Protein AF-A0A8S3X8Y2-F1 (afdb_monomer_lite)

Radius of gyration: 27.46 Å; chains: 1; bounding box: 38×76×83 Å

Foldseek 3Di:
DPPDPPPDFAAALQARAGCPPFDKDQLVVDDPQLNVVSVVLQPPDDRDRRHIHGPQSSVVSVVVVVVVVVCVVPPDDPPDHRDRSDLQAALQRNHGNVVADKDFQDDPPDDPLSVQLLVVSPVRNPPGDDDRSHIHGPVSSVVSSVVSVVVVVVVVVVVVVVVVVVVVPPPPDDDDDDDDDDDDDDDDDDDDDDDDDDDDDD

pLDDT: mean 82.83, std 15.31, range [46.62, 98.25]

Secondary structure (DSSP, 8-state):
------PPPPBBTTT--BGGGS-EEEGGGS-HHHHHHHHHHHTTPPP-TT-EEEHHHHHHHHHHHHHHHHHTTS----------S-SSBBTTT--B-TTS-EEEPP-SS--HHHHHHHHHHHHHHTTSPPPTT-EEEHHHHHHHHHHHHHHHHHHHHHHHHHHHHHHHHTTS---------------PPP--PPP-------

Organism: Parnassius apollo (NCBI:txid110799)

Structure (mmCIF, N/CA/C/O backbone):
data_AF-A0A8S3X8Y2-F1
#
_entry.id   AF-A0A8S3X8Y2-F1
#
loop_
_atom_site.group_PDB
_atom_site.id
_atom_site.type_symbol
_atom_site.label_atom_id
_atom_site.label_alt_id
_atom_site.label_comp_id
_atom_site.label_asym_id
_atom_site.label_entity_id
_atom_site.label_seq_id
_atom_site.pdbx_PDB_ins_code
_atom_site.Cartn_x
_atom_site.Cartn_y
_atom_site.Cartn_z
_atom_site.occupancy
_atom_site.B_iso_or_equiv
_atom_site.auth_seq_id
_atom_site.auth_comp_id
_atom_site.auth_asym_id
_atom_site.auth_atom_id
_atom_site.pdbx_PDB_model_num
ATOM 1 N N . MET A 1 1 ? 5.638 -33.683 -3.010 1.00 46.62 1 MET A N 1
ATOM 2 C CA . MET A 1 1 ? 5.535 -32.694 -1.914 1.00 46.62 1 MET A CA 1
ATOM 3 C C . MET A 1 1 ? 4.346 -31.792 -2.199 1.00 46.62 1 MET A C 1
ATOM 5 O O . MET A 1 1 ? 4.336 -31.203 -3.275 1.00 46.62 1 MET A O 1
ATOM 9 N N . PRO A 1 2 ? 3.337 -31.712 -1.317 1.00 53.41 2 PRO A N 1
ATOM 10 C CA . PRO A 1 2 ? 2.244 -30.765 -1.499 1.00 53.41 2 PRO A CA 1
ATOM 11 C C . PRO A 1 2 ? 2.795 -29.330 -1.443 1.00 53.41 2 PRO A C 1
ATOM 13 O O . PRO A 1 2 ? 3.717 -29.066 -0.661 1.00 53.41 2 PRO A O 1
ATOM 16 N N . PRO A 1 3 ? 2.287 -28.403 -2.273 1.00 56.38 3 PRO A N 1
ATOM 17 C CA . PRO A 1 3 ? 2.707 -27.013 -2.220 1.00 56.38 3 PRO A CA 1
ATOM 18 C C . PRO A 1 3 ? 2.420 -26.472 -0.820 1.00 56.38 3 PRO A C 1
ATOM 20 O O . PRO A 1 3 ? 1.288 -26.514 -0.343 1.00 56.38 3 PRO A O 1
ATOM 23 N N . SER A 1 4 ? 3.469 -25.992 -0.150 1.00 66.00 4 SER A N 1
ATOM 24 C CA . SER A 1 4 ? 3.362 -25.302 1.134 1.00 66.00 4 SER A CA 1
ATOM 25 C C . SER A 1 4 ? 2.309 -24.202 0.999 1.00 66.00 4 SER A C 1
ATOM 27 O O . SER A 1 4 ? 2.499 -23.251 0.233 1.00 66.00 4 SER A O 1
ATOM 29 N N . VAL A 1 5 ? 1.179 -24.365 1.695 1.00 67.50 5 VAL A N 1
ATOM 30 C CA . VAL A 1 5 ? 0.098 -23.378 1.744 1.00 67.50 5 VAL A CA 1
ATOM 31 C C . VAL A 1 5 ? 0.685 -22.140 2.407 1.00 67.50 5 VAL A C 1
ATOM 33 O O . VAL A 1 5 ? 0.785 -22.047 3.629 1.00 67.50 5 VAL A O 1
ATOM 36 N N . LYS A 1 6 ? 1.173 -21.207 1.587 1.00 66.44 6 LYS A N 1
ATOM 37 C CA . LYS A 1 6 ? 1.703 -19.934 2.064 1.00 66.44 6 LYS A CA 1
ATOM 38 C C . LYS A 1 6 ? 0.556 -19.241 2.782 1.00 66.44 6 LYS A C 1
ATOM 40 O O . LYS A 1 6 ? -0.385 -18.793 2.134 1.00 66.44 6 LYS A O 1
ATOM 45 N N . SER A 1 7 ? 0.639 -19.188 4.111 1.00 76.25 7 SER A N 1
ATOM 46 C CA . SER A 1 7 ? -0.293 -18.436 4.947 1.00 76.25 7 SER A CA 1
ATOM 47 C C . SER A 1 7 ? -0.472 -17.047 4.333 1.00 76.25 7 SER A C 1
ATOM 49 O O . SER A 1 7 ? 0.507 -16.305 4.162 1.00 76.25 7 SER A O 1
ATOM 51 N N . ARG A 1 8 ? -1.702 -16.742 3.897 1.00 82.44 8 ARG A N 1
ATOM 52 C CA . ARG A 1 8 ? -2.030 -15.436 3.323 1.00 82.44 8 ARG A CA 1
ATOM 53 C C . ARG A 1 8 ? -1.720 -14.390 4.387 1.00 82.44 8 ARG A C 1
ATOM 55 O O . ARG A 1 8 ? -2.146 -14.508 5.533 1.00 82.44 8 ARG A O 1
ATOM 62 N N . ARG A 1 9 ? -0.916 -13.391 4.025 1.00 87.00 9 ARG A N 1
ATOM 63 C CA . ARG A 1 9 ? -0.612 -12.285 4.933 1.00 87.00 9 ARG A CA 1
ATOM 64 C C . ARG A 1 9 ? -1.845 -11.411 5.024 1.00 87.00 9 ARG A C 1
ATOM 66 O O . ARG A 1 9 ? -2.292 -10.903 4.004 1.00 87.00 9 ARG A O 1
ATOM 73 N N . ILE A 1 10 ? -2.341 -11.223 6.235 1.00 91.75 10 ILE A N 1
ATOM 74 C CA . ILE A 1 10 ? -3.441 -10.301 6.493 1.00 91.75 10 ILE A CA 1
ATOM 75 C C . ILE A 1 10 ? -2.810 -8.937 6.772 1.00 91.75 10 ILE A C 1
ATOM 77 O O . ILE A 1 10 ? -1.881 -8.837 7.580 1.00 91.75 10 ILE A O 1
ATOM 81 N N . LEU A 1 11 ? -3.247 -7.908 6.052 1.00 91.94 11 LEU A N 1
ATOM 82 C CA . LEU A 1 11 ? -2.731 -6.545 6.164 1.00 91.94 11 LEU A CA 1
ATOM 83 C C . LEU A 1 11 ? -3.823 -5.631 6.716 1.00 91.94 11 LEU A C 1
ATOM 85 O O . LEU A 1 11 ? -5.004 -5.855 6.483 1.00 91.94 11 LEU A O 1
ATOM 89 N N . CYS A 1 12 ? -3.421 -4.607 7.460 1.00 93.31 12 CYS A N 1
ATOM 90 C CA . CYS A 1 12 ? -4.323 -3.526 7.841 1.00 93.31 12 CYS A CA 1
ATOM 91 C C . CYS A 1 12 ? -4.656 -2.681 6.610 1.00 93.31 12 CYS A C 1
ATOM 93 O O . CYS A 1 12 ? -3.732 -2.128 6.021 1.00 93.31 12 CYS A O 1
ATOM 95 N N . ILE A 1 13 ? -5.934 -2.497 6.285 1.00 93.00 13 ILE A N 1
ATOM 96 C CA . ILE A 1 13 ? -6.347 -1.715 5.110 1.00 93.00 13 ILE A CA 1
ATOM 97 C C . ILE A 1 13 ? -5.949 -0.227 5.197 1.00 93.00 13 ILE A C 1
ATOM 99 O O . ILE A 1 13 ? -5.667 0.398 4.182 1.00 93.00 13 ILE A O 1
ATOM 103 N N . ASN A 1 14 ? -5.834 0.340 6.407 1.00 91.50 14 ASN A N 1
ATOM 104 C CA . ASN A 1 14 ? -5.442 1.746 6.596 1.00 91.50 14 ASN A CA 1
ATOM 105 C C . ASN A 1 14 ? -3.921 1.981 6.515 1.00 91.50 14 ASN A C 1
ATOM 107 O O . ASN A 1 14 ? -3.456 2.973 5.964 1.00 91.50 14 ASN A O 1
ATOM 111 N N . CYS A 1 15 ? -3.108 1.097 7.105 1.00 88.81 15 CYS A N 1
ATOM 112 C CA . CYS A 1 15 ? -1.664 1.346 7.256 1.00 88.81 15 CYS A CA 1
ATOM 113 C C . CYS A 1 15 ? -0.757 0.243 6.703 1.00 88.81 15 CYS A C 1
ATOM 115 O O . CYS A 1 15 ? 0.450 0.272 6.934 1.00 88.81 15 CYS A O 1
ATOM 117 N N . ASN A 1 16 ? -1.319 -0.756 6.022 1.00 89.31 16 ASN A N 1
ATOM 118 C CA . ASN A 1 16 ? -0.633 -1.909 5.435 1.00 89.31 16 ASN A CA 1
ATOM 119 C C . ASN A 1 16 ? 0.231 -2.738 6.398 1.00 89.31 16 ASN A C 1
ATOM 121 O O . ASN A 1 16 ? 0.955 -3.623 5.947 1.00 89.31 16 ASN A O 1
ATOM 125 N N . VAL A 1 17 ? 0.175 -2.513 7.720 1.00 90.38 17 VAL A N 1
ATOM 126 C CA . VAL A 1 17 ? 0.926 -3.331 8.684 1.00 90.38 17 VAL A CA 1
ATOM 127 C C . VAL A 1 17 ? 0.454 -4.782 8.619 1.00 90.38 17 VAL A C 1
ATOM 129 O O . VAL A 1 17 ? -0.744 -5.050 8.537 1.00 90.38 17 VAL A O 1
ATOM 132 N N . CYS A 1 18 ? 1.390 -5.730 8.664 1.00 91.25 18 CYS A N 1
ATOM 133 C CA . CYS A 1 18 ? 1.046 -7.148 8.661 1.00 91.25 18 CYS A CA 1
ATOM 134 C C . CYS A 1 18 ? 0.457 -7.551 10.017 1.00 91.25 18 CYS A C 1
ATOM 136 O O . CYS A 1 18 ? 1.130 -7.427 11.035 1.00 91.25 18 CYS A O 1
ATOM 138 N N . LEU A 1 19 ? -0.780 -8.047 10.015 1.00 92.00 19 LEU A N 1
ATOM 139 C CA . LEU A 1 19 ? -1.603 -8.331 11.192 1.00 92.00 19 LEU A CA 1
ATOM 140 C C . LEU A 1 19 ? -1.402 -9.730 11.781 1.00 92.00 19 LEU A C 1
ATOM 142 O O . LEU A 1 19 ? -2.071 -10.078 12.745 1.00 92.00 19 LEU A O 1
ATOM 146 N N . ASN A 1 20 ? -0.486 -10.539 11.241 1.00 88.31 20 ASN A N 1
ATOM 147 C CA . ASN A 1 20 ? -0.301 -11.930 11.676 1.00 88.31 20 ASN A CA 1
ATOM 148 C C . ASN A 1 20 ? 0.009 -12.073 13.180 1.00 88.31 20 ASN A C 1
ATOM 150 O O . ASN A 1 20 ? -0.253 -13.125 13.750 1.00 88.31 20 ASN A O 1
ATOM 154 N N . THR A 1 21 ? 0.572 -11.038 13.808 1.00 85.38 21 THR A N 1
ATOM 155 C CA . THR A 1 21 ? 0.952 -11.024 15.231 1.00 85.38 21 THR A CA 1
ATOM 156 C C . THR A 1 21 ? 0.251 -9.932 16.035 1.00 85.38 21 THR A C 1
ATOM 158 O O . THR A 1 21 ? 0.590 -9.729 17.196 1.00 85.38 21 THR A O 1
ATOM 161 N N . PHE A 1 22 ? -0.663 -9.173 15.427 1.00 86.50 22 PHE A N 1
ATOM 162 C CA . PHE A 1 22 ? -1.309 -8.036 16.079 1.00 86.50 22 PHE A CA 1
ATOM 163 C C . PHE A 1 22 ? -2.792 -8.297 16.263 1.00 86.50 22 PHE A C 1
ATOM 165 O O . PHE A 1 22 ? -3.422 -8.996 15.468 1.00 86.50 22 PHE A O 1
ATOM 172 N N . ARG A 1 23 ? -3.364 -7.648 17.277 1.00 93.38 23 ARG A N 1
ATOM 173 C CA . ARG A 1 23 ? -4.809 -7.554 17.391 1.00 93.38 23 ARG A CA 1
ATOM 174 C C . ARG A 1 23 ? -5.367 -6.848 16.155 1.00 93.38 23 ARG A C 1
ATOM 176 O O . ARG A 1 23 ? -4.863 -5.804 15.720 1.00 93.38 23 ARG A O 1
ATOM 183 N N . ARG A 1 24 ? -6.393 -7.467 15.583 1.00 95.19 24 ARG A N 1
ATOM 184 C CA . ARG A 1 24 ? -7.060 -7.038 14.359 1.00 95.19 24 ARG A CA 1
ATOM 185 C C . ARG A 1 24 ? -8.555 -6.955 14.595 1.00 95.19 24 ARG A C 1
ATOM 187 O O . ARG A 1 24 ? -9.093 -7.750 15.360 1.00 95.19 24 ARG A O 1
ATOM 194 N N . TYR A 1 25 ? -9.178 -6.009 13.918 1.00 97.19 25 TYR A N 1
ATOM 195 C CA . TYR A 1 25 ? -10.612 -5.781 13.954 1.00 97.19 25 TYR A CA 1
ATOM 196 C C . TYR A 1 25 ? -11.129 -5.916 12.538 1.00 97.19 25 TYR A C 1
ATOM 198 O O . TYR A 1 25 ? -10.546 -5.338 11.618 1.00 97.19 25 TYR A O 1
ATOM 206 N N . LEU A 1 26 ? -12.165 -6.723 12.379 1.00 97.50 26 LEU A N 1
ATOM 207 C CA . LEU A 1 26 ? -12.837 -6.925 11.112 1.00 97.50 26 LEU A CA 1
ATOM 208 C C . LEU A 1 26 ? -13.668 -5.675 10.823 1.00 97.50 26 LEU A C 1
ATOM 210 O O . LEU A 1 26 ? -14.408 -5.219 11.692 1.00 97.50 26 LEU A O 1
ATOM 214 N N . VAL A 1 27 ? -13.491 -5.065 9.651 1.00 97.12 27 VAL A N 1
ATOM 215 C CA . VAL A 1 27 ? -14.029 -3.720 9.396 1.00 97.12 27 VAL A CA 1
ATOM 216 C C . VAL A 1 27 ? -15.553 -3.700 9.479 1.00 97.12 27 VAL A C 1
ATOM 218 O O . VAL A 1 27 ? -16.108 -2.759 10.038 1.00 97.12 27 VAL A O 1
ATOM 221 N N . HIS A 1 28 ? -16.227 -4.750 9.008 1.00 96.44 28 HIS A N 1
ATOM 222 C CA . HIS A 1 28 ? -17.689 -4.827 9.038 1.00 96.44 28 HIS A CA 1
ATOM 223 C C . HIS A 1 28 ? -18.281 -4.997 10.450 1.00 96.44 28 HIS A C 1
ATOM 225 O O . HIS A 1 28 ? -19.466 -4.746 10.642 1.00 96.44 28 HIS A O 1
ATOM 231 N N . GLU A 1 29 ? -17.480 -5.403 11.441 1.00 97.00 29 GLU A N 1
ATOM 232 C CA . GLU A 1 29 ? -17.910 -5.507 12.844 1.00 97.00 29 GLU A CA 1
ATOM 233 C C . GLU A 1 29 ? -17.783 -4.167 13.593 1.00 97.00 29 GLU A C 1
ATOM 235 O O . GLU A 1 29 ? -18.188 -4.048 14.752 1.00 97.00 29 GLU A O 1
ATOM 240 N N . LEU A 1 30 ? -17.191 -3.146 12.963 1.00 96.12 30 LEU A N 1
ATOM 241 C CA . LEU A 1 30 ? -17.016 -1.827 13.562 1.00 96.12 30 LEU A CA 1
ATOM 242 C C . LEU A 1 30 ? -18.307 -1.003 13.500 1.00 96.12 30 LEU A C 1
ATOM 244 O O . LEU A 1 30 ? -19.198 -1.224 12.684 1.00 96.12 30 LEU A O 1
ATOM 248 N N . ASN A 1 31 ? -18.393 0.015 14.359 1.00 95.94 31 ASN A N 1
ATOM 249 C CA . ASN A 1 31 ? -19.503 0.964 14.333 1.00 95.94 31 ASN A CA 1
ATOM 250 C C . ASN A 1 31 ? -19.565 1.705 12.983 1.00 95.94 31 ASN A C 1
ATOM 252 O O . ASN A 1 31 ? -18.532 2.120 12.459 1.00 95.94 31 ASN A O 1
ATOM 256 N N . THR A 1 32 ? -20.769 1.964 12.465 1.00 95.62 32 THR A N 1
ATOM 257 C CA . THR A 1 32 ? -20.976 2.654 11.179 1.00 95.62 32 THR A CA 1
ATOM 258 C C . THR A 1 32 ? -20.211 3.974 11.071 1.00 95.62 32 THR A C 1
ATOM 260 O O . THR A 1 32 ? -19.628 4.241 10.028 1.00 95.62 32 THR A O 1
ATOM 263 N N . ARG A 1 33 ? -20.117 4.770 12.148 1.00 94.44 33 ARG A N 1
ATOM 264 C CA . ARG A 1 33 ? -19.335 6.023 12.149 1.00 94.44 33 ARG A CA 1
ATOM 265 C C . ARG A 1 33 ? -17.840 5.781 11.927 1.00 94.44 33 ARG A C 1
ATOM 267 O O . ARG A 1 33 ? -17.192 6.556 11.233 1.00 94.44 33 ARG A O 1
ATOM 274 N N . VAL A 1 34 ? -17.306 4.698 12.495 1.00 94.75 34 VAL A N 1
ATOM 275 C CA . VAL A 1 34 ? -15.907 4.274 12.312 1.00 94.75 34 VAL A CA 1
ATOM 276 C C . VAL A 1 34 ? -15.670 3.851 10.872 1.00 94.75 34 VAL A C 1
ATOM 278 O O . VAL A 1 34 ? -14.670 4.255 10.290 1.00 94.75 34 VAL A O 1
ATOM 281 N N . ILE A 1 35 ? -16.598 3.092 10.287 1.00 95.75 35 ILE A N 1
ATOM 282 C CA . ILE A 1 35 ? -16.517 2.663 8.886 1.00 95.75 35 ILE A CA 1
ATOM 283 C C . ILE A 1 35 ? -16.580 3.875 7.948 1.00 95.75 35 ILE A C 1
ATOM 285 O O . ILE A 1 35 ? -15.747 3.980 7.051 1.00 95.75 35 ILE A O 1
ATOM 289 N N . SER A 1 36 ? -17.499 4.820 8.180 1.00 94.44 36 SER A N 1
ATOM 290 C CA . SER A 1 36 ? -17.599 6.059 7.398 1.00 94.44 36 SER A CA 1
ATOM 291 C C . SER A 1 36 ? -16.299 6.862 7.441 1.00 94.44 36 SER A C 1
ATOM 293 O O . SER A 1 36 ? -15.748 7.179 6.389 1.00 94.44 36 SER A O 1
ATOM 295 N N . LEU A 1 37 ? -15.755 7.120 8.635 1.00 93.12 37 LEU A N 1
ATOM 296 C CA . LEU A 1 37 ? -14.497 7.859 8.769 1.00 93.12 37 LEU A CA 1
ATOM 297 C C . LEU A 1 37 ? -13.316 7.099 8.149 1.00 93.12 37 LEU A C 1
ATOM 299 O O . LEU A 1 37 ? -12.468 7.690 7.485 1.00 93.12 37 LEU A O 1
ATOM 303 N N . LEU A 1 38 ? -13.264 5.777 8.328 1.00 93.75 38 LEU A N 1
ATOM 304 C CA . LEU A 1 38 ? -12.243 4.947 7.700 1.00 93.75 38 LEU A CA 1
ATOM 305 C C . LEU A 1 38 ? -12.317 5.056 6.175 1.00 93.75 38 LEU A C 1
ATOM 307 O O . LEU A 1 38 ? -11.277 5.238 5.554 1.00 93.75 38 LEU A O 1
ATOM 311 N N . SER A 1 39 ? -13.516 4.979 5.588 1.00 93.50 39 SER A N 1
ATOM 312 C CA . SER A 1 39 ? -13.715 5.079 4.137 1.00 93.50 39 SER A CA 1
ATOM 313 C C . SER A 1 39 ? -13.239 6.419 3.573 1.00 93.50 39 SER A C 1
ATOM 315 O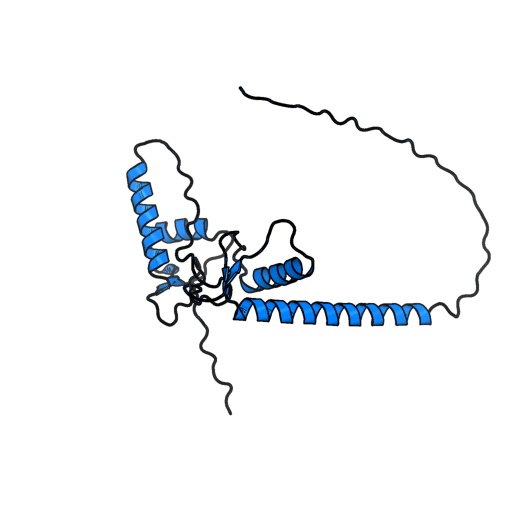 O . SER A 1 39 ? -12.623 6.451 2.511 1.00 93.50 39 SER A O 1
ATOM 317 N N . GLU A 1 40 ? -13.424 7.507 4.325 1.00 90.62 40 GLU A N 1
ATOM 318 C CA . GLU A 1 40 ? -12.879 8.821 3.987 1.00 90.62 40 GLU A CA 1
ATOM 319 C C . GLU A 1 40 ? -11.343 8.804 4.010 1.00 90.62 40 GLU A C 1
ATOM 321 O O . GLU A 1 40 ? -10.696 9.285 3.081 1.00 90.62 40 GLU A O 1
ATOM 326 N N . TRP A 1 41 ? -10.744 8.186 5.033 1.00 88.75 41 TRP A N 1
ATOM 327 C CA . TRP A 1 41 ? -9.290 8.148 5.213 1.00 88.75 41 TRP A CA 1
ATOM 328 C C . TRP A 1 41 ? -8.545 7.337 4.163 1.00 88.75 41 TRP A C 1
ATOM 330 O O . TRP A 1 41 ? -7.392 7.661 3.861 1.00 88.75 41 TRP A O 1
ATOM 340 N N . ILE A 1 42 ? -9.165 6.267 3.667 1.00 88.31 42 ILE A N 1
ATOM 341 C CA . ILE A 1 42 ? -8.539 5.338 2.724 1.00 88.31 42 ILE A CA 1
ATOM 342 C C . ILE A 1 42 ? -9.054 5.502 1.296 1.00 88.31 42 ILE A C 1
ATOM 344 O O . ILE A 1 42 ? -8.629 4.746 0.427 1.00 88.31 42 ILE A O 1
ATOM 348 N N . SER A 1 43 ? -9.947 6.460 1.031 1.00 86.50 43 SER A N 1
ATOM 349 C CA . SER A 1 43 ? -10.439 6.737 -0.321 1.00 86.50 43 SER A CA 1
ATOM 350 C C . SER A 1 43 ? -9.264 6.879 -1.305 1.00 86.50 43 SER A C 1
ATOM 352 O O . SER A 1 43 ? -8.288 7.569 -0.990 1.00 86.50 43 SER A O 1
ATOM 354 N N . PRO A 1 44 ? -9.292 6.200 -2.472 1.00 88.56 44 PRO A N 1
ATOM 355 C CA . PRO A 1 44 ? -10.439 5.546 -3.124 1.00 88.56 44 PRO A CA 1
ATOM 356 C C . PRO A 1 44 ? -10.575 4.025 -2.871 1.00 88.56 44 PRO A C 1
ATOM 358 O O . PRO A 1 44 ? -11.161 3.311 -3.685 1.00 88.56 44 PRO A O 1
ATOM 361 N N . VAL A 1 45 ? -9.996 3.482 -1.798 1.00 89.88 45 VAL A N 1
ATOM 362 C CA . VAL A 1 45 ? -10.019 2.036 -1.514 1.00 89.88 45 VAL A CA 1
ATOM 363 C C . VAL A 1 45 ? -11.442 1.550 -1.185 1.00 89.88 45 VAL A C 1
ATOM 365 O O . VAL A 1 45 ? -12.097 2.091 -0.296 1.00 89.88 45 VAL A O 1
ATOM 368 N N . ILE A 1 46 ? -11.901 0.492 -1.866 1.00 92.19 46 ILE A N 1
ATOM 369 C CA . ILE A 1 46 ? -13.183 -0.176 -1.581 1.00 92.19 46 ILE A CA 1
ATOM 370 C C . ILE A 1 46 ? -13.004 -1.115 -0.385 1.00 92.19 46 ILE A C 1
ATOM 372 O O . ILE A 1 46 ? -12.146 -1.994 -0.418 1.00 92.19 46 ILE A O 1
ATOM 376 N N . ILE A 1 47 ? -13.831 -0.933 0.644 1.00 94.44 47 ILE A N 1
ATOM 377 C CA . ILE A 1 47 ? -13.882 -1.803 1.824 1.00 94.44 47 ILE A CA 1
ATOM 378 C C . ILE A 1 47 ? -14.755 -3.023 1.514 1.00 94.44 47 ILE A C 1
ATOM 380 O O . ILE A 1 47 ? -15.885 -2.889 1.049 1.00 94.44 47 ILE A O 1
ATOM 384 N N . THR A 1 48 ? -14.238 -4.203 1.818 1.00 95.00 48 THR A N 1
ATOM 385 C CA . THR A 1 48 ? -14.889 -5.508 1.698 1.00 95.00 48 THR A CA 1
ATOM 386 C C . THR A 1 48 ? -15.132 -6.128 3.077 1.00 95.00 48 THR A C 1
ATOM 388 O O . THR A 1 48 ? -14.574 -5.696 4.088 1.00 95.00 48 THR A O 1
ATOM 391 N N . GLU A 1 49 ? -15.960 -7.172 3.142 1.00 94.69 49 GLU A N 1
ATOM 392 C CA . GLU A 1 49 ? -16.265 -7.875 4.397 1.00 94.69 49 GLU A CA 1
ATOM 393 C C . GLU A 1 49 ? -15.053 -8.612 4.988 1.00 94.69 49 GLU A C 1
ATOM 395 O O . GLU A 1 49 ? -15.039 -8.898 6.182 1.00 94.69 49 GLU A O 1
ATOM 400 N N . GLU A 1 50 ? -14.024 -8.884 4.183 1.00 94.94 50 GLU A N 1
ATOM 401 C CA . GLU A 1 50 ? -12.803 -9.584 4.598 1.00 94.94 50 GLU A CA 1
ATOM 402 C C . GLU A 1 50 ? -11.700 -8.632 5.091 1.00 94.94 50 GLU A C 1
ATOM 404 O O . GLU A 1 50 ? -10.613 -9.080 5.474 1.00 94.94 50 GLU A O 1
ATOM 409 N N . ASP A 1 51 ? -11.949 -7.320 5.083 1.00 95.62 51 ASP A N 1
ATOM 410 C CA . ASP A 1 51 ? -10.935 -6.335 5.430 1.00 95.62 51 ASP A CA 1
ATOM 411 C C . ASP A 1 51 ? -10.752 -6.167 6.934 1.00 95.62 51 ASP A C 1
ATOM 413 O O . ASP A 1 51 ? -11.691 -6.188 7.732 1.00 95.62 51 ASP A O 1
ATOM 417 N N . TYR A 1 52 ? -9.498 -5.941 7.324 1.00 96.69 52 TYR A N 1
ATOM 418 C CA . TYR A 1 52 ? -9.106 -5.770 8.715 1.00 96.69 52 TYR A CA 1
ATOM 419 C C . TYR A 1 52 ? -8.391 -4.441 8.939 1.00 96.69 52 TYR A C 1
ATOM 421 O O . TYR A 1 52 ? -7.614 -3.977 8.102 1.00 96.69 52 TYR A O 1
ATOM 429 N N . ILE A 1 53 ? -8.539 -3.887 10.141 1.00 95.94 53 ILE A N 1
ATOM 430 C CA . ILE A 1 53 ? -7.674 -2.821 10.654 1.00 95.94 53 ILE A CA 1
ATOM 431 C C . ILE A 1 53 ? -6.869 -3.294 11.864 1.00 95.94 53 ILE A C 1
ATOM 433 O O . ILE A 1 53 ? -7.303 -4.141 12.647 1.00 95.94 53 ILE A O 1
ATOM 437 N N . CYS A 1 54 ? -5.667 -2.740 12.033 1.00 95.44 54 CYS A N 1
ATOM 438 C CA . CYS A 1 54 ? -4.881 -2.952 13.247 1.00 95.44 54 CYS A CA 1
ATOM 439 C C . CYS A 1 54 ? -5.469 -2.162 14.420 1.00 95.44 54 CYS A C 1
ATOM 441 O O . CYS A 1 54 ? -6.041 -1.090 14.219 1.00 95.44 54 CYS A O 1
ATOM 443 N N . GLU A 1 55 ? -5.223 -2.633 15.642 1.00 94.38 55 GLU A N 1
ATOM 444 C CA . GLU A 1 55 ? -5.603 -1.941 16.883 1.00 94.38 55 GLU A CA 1
ATOM 445 C C . GLU A 1 55 ? -5.232 -0.460 16.895 1.00 94.38 55 GLU A C 1
ATOM 447 O O . GLU A 1 55 ? -6.079 0.383 17.167 1.00 94.38 55 GLU A O 1
ATOM 452 N N . ARG A 1 56 ? -4.017 -0.113 16.457 1.00 91.62 56 ARG A N 1
ATOM 453 C CA . ARG A 1 56 ? -3.584 1.287 16.434 1.00 91.62 56 ARG A CA 1
ATOM 454 C C . ARG A 1 56 ? -4.405 2.163 15.484 1.00 91.62 56 ARG A C 1
ATOM 456 O O . ARG A 1 56 ? -4.604 3.338 15.758 1.00 91.62 56 ARG A O 1
ATOM 463 N N . CYS A 1 57 ? -4.852 1.618 14.353 1.00 93.62 57 CYS A N 1
ATOM 464 C CA . CYS A 1 57 ? -5.718 2.358 13.430 1.00 93.62 57 CYS A CA 1
ATOM 465 C C . CYS A 1 57 ? -7.123 2.511 14.006 1.00 93.62 57 CYS A C 1
ATOM 467 O O . CYS A 1 57 ? -7.702 3.581 13.874 1.00 93.62 57 CYS A O 1
ATOM 469 N N . ASN A 1 58 ? -7.629 1.479 14.684 1.00 95.56 58 ASN A N 1
ATOM 470 C CA . ASN A 1 58 ? -8.915 1.545 15.368 1.00 95.56 58 ASN A CA 1
ATOM 471 C C . ASN A 1 58 ? -8.915 2.618 16.470 1.00 95.56 58 ASN A C 1
ATOM 473 O O . ASN A 1 58 ? -9.801 3.463 16.507 1.00 95.56 58 ASN A O 1
ATOM 477 N N . GLU A 1 59 ? -7.883 2.646 17.318 1.00 93.88 59 GLU A N 1
ATOM 478 C CA . GLU A 1 59 ? -7.717 3.673 18.358 1.00 93.88 59 GLU A CA 1
ATOM 479 C C . GLU A 1 59 ? -7.715 5.094 17.787 1.00 93.88 59 GLU A C 1
ATOM 481 O O . GLU A 1 59 ? -8.319 5.998 18.366 1.00 93.88 59 GLU A O 1
ATOM 486 N N . LEU A 1 60 ? -7.041 5.298 16.651 1.00 92.19 60 LEU A N 1
ATOM 487 C CA . LEU A 1 60 ? -6.979 6.602 15.996 1.00 92.19 60 LEU A CA 1
ATOM 488 C C . LEU A 1 60 ? -8.334 7.023 15.439 1.00 92.19 60 LEU A C 1
ATOM 490 O O . LEU A 1 60 ? -8.743 8.151 15.686 1.00 92.19 60 LEU A O 1
ATOM 494 N N . LEU A 1 61 ? -9.051 6.118 14.767 1.00 93.31 61 LEU A N 1
ATOM 495 C CA . LEU A 1 61 ? -10.403 6.395 14.277 1.00 93.31 61 LEU A CA 1
ATOM 496 C C . LEU A 1 61 ? -11.341 6.767 15.429 1.00 93.31 61 LEU A C 1
ATOM 498 O O . LEU A 1 61 ? -12.017 7.790 15.372 1.00 93.31 61 LEU A O 1
ATOM 502 N N . MET A 1 62 ? -11.333 5.980 16.508 1.00 94.12 62 MET A N 1
ATOM 503 C CA . MET A 1 62 ? -12.150 6.255 17.694 1.00 94.12 62 MET A CA 1
ATOM 504 C C . MET A 1 62 ? -11.793 7.600 18.336 1.00 94.12 62 MET A C 1
ATOM 506 O O . MET A 1 62 ? -12.682 8.363 18.711 1.00 94.12 62 MET A O 1
ATOM 510 N N . SER A 1 63 ? -10.500 7.923 18.425 1.00 92.06 63 SER A N 1
ATOM 511 C CA . SER A 1 63 ? -10.037 9.208 18.962 1.00 92.06 63 SER A CA 1
ATOM 512 C C . SER A 1 63 ? -10.498 10.384 18.099 1.00 92.06 63 SER A C 1
ATOM 514 O O . SER A 1 63 ? -10.967 11.383 18.639 1.00 92.06 63 SER A O 1
ATOM 516 N N . SER A 1 64 ? -10.419 10.260 16.772 1.00 90.94 64 SER A N 1
ATOM 517 C CA . SER A 1 64 ? -10.882 11.287 15.835 1.00 90.94 64 SER A CA 1
ATOM 518 C C . SER A 1 64 ? -12.392 11.507 15.909 1.00 90.94 64 SER A C 1
ATOM 520 O O . SER A 1 64 ? -12.834 12.652 15.923 1.00 90.94 64 SER A O 1
ATOM 522 N N . ILE A 1 65 ? -13.186 10.441 16.042 1.00 91.19 65 ILE A N 1
ATOM 523 C CA . ILE A 1 65 ? -14.641 10.555 16.230 1.00 91.19 65 ILE A CA 1
ATOM 524 C C . ILE A 1 65 ? -14.962 11.277 17.540 1.00 91.19 65 ILE A C 1
ATOM 526 O O . ILE A 1 65 ? -15.787 12.187 17.559 1.00 91.19 65 ILE A O 1
ATOM 530 N N . ASN A 1 66 ? -14.293 10.908 18.634 1.00 90.94 66 ASN A N 1
ATOM 531 C CA . ASN A 1 66 ? -14.507 11.556 19.927 1.00 90.94 66 ASN A CA 1
ATOM 532 C C . ASN A 1 66 ? -14.151 13.047 19.880 1.00 90.94 66 ASN A C 1
ATOM 534 O O . ASN A 1 66 ? -14.879 13.860 20.443 1.00 90.94 66 ASN A O 1
ATOM 538 N N . GLN A 1 67 ? -13.082 13.413 19.166 1.00 88.19 67 GLN A N 1
ATOM 539 C CA . GLN A 1 67 ? -12.727 14.815 18.946 1.00 88.19 67 GLN A CA 1
ATOM 540 C C . GLN A 1 67 ? -13.822 15.556 18.174 1.00 88.19 67 GLN A C 1
ATOM 542 O O . GLN A 1 67 ? -14.278 16.592 18.646 1.00 88.19 67 GLN A O 1
ATOM 547 N N . GLN A 1 68 ? -14.321 15.006 17.062 1.00 86.94 68 GLN A N 1
ATOM 548 C CA . GLN A 1 68 ? -15.399 15.631 16.277 1.00 86.94 68 GLN A CA 1
ATOM 549 C C . GLN A 1 68 ? -16.658 15.917 17.116 1.00 86.94 68 GLN A C 1
ATOM 551 O O . GLN A 1 68 ? -17.281 16.967 16.959 1.00 86.94 68 GLN A O 1
ATOM 556 N N . LEU A 1 69 ? -17.003 15.028 18.053 1.00 84.94 69 LEU A N 1
ATOM 557 C CA . LEU A 1 69 ? -18.132 15.236 18.966 1.00 84.94 69 LEU A CA 1
ATOM 558 C C . LEU A 1 69 ? -17.902 16.402 19.937 1.00 84.94 69 LEU A C 1
ATOM 560 O O . LEU A 1 69 ? -18.852 17.095 20.286 1.00 84.94 69 LEU A O 1
ATOM 564 N N . THR A 1 70 ? -16.658 16.638 20.357 1.00 82.56 70 THR A N 1
ATOM 565 C CA . THR A 1 70 ? -16.319 17.739 21.271 1.00 82.56 70 THR A CA 1
ATOM 566 C C . THR A 1 70 ? -16.196 19.096 20.576 1.00 82.56 70 THR A C 1
ATOM 568 O O . THR A 1 70 ? -16.578 20.103 21.162 1.00 82.56 70 THR A O 1
ATOM 571 N N . THR A 1 71 ? -15.717 19.146 19.327 1.00 71.81 71 THR A N 1
ATOM 572 C CA . THR A 1 71 ? -15.465 20.413 18.608 1.00 71.81 71 THR A CA 1
ATOM 573 C C . THR A 1 71 ? -16.715 21.018 17.966 1.00 71.81 71 THR A C 1
ATOM 575 O O . THR A 1 71 ? -16.665 22.132 17.461 1.00 71.81 71 THR A O 1
ATOM 578 N N . SER A 1 72 ? -17.854 20.322 17.997 1.00 59.75 72 SER A N 1
ATOM 579 C CA . SER A 1 72 ? -19.110 20.763 17.367 1.00 59.75 72 SER A CA 1
ATOM 580 C C . SER A 1 72 ? -19.698 22.072 17.941 1.00 59.75 72 SER A C 1
ATOM 582 O O . SER A 1 72 ? -20.689 22.565 17.408 1.00 59.75 72 SER A O 1
ATOM 584 N N . CYS A 1 73 ? -19.112 22.641 19.001 1.00 57.84 73 CYS A N 1
ATOM 585 C CA . CYS A 1 73 ? -19.535 23.913 19.598 1.00 57.84 73 CYS A CA 1
ATOM 586 C C . CYS A 1 73 ? -18.725 25.135 19.124 1.00 57.84 73 CYS A C 1
ATOM 588 O O . CYS A 1 73 ? -19.232 26.248 19.222 1.00 57.84 73 CYS A O 1
ATOM 590 N N . ASP A 1 74 ? -17.526 24.945 18.561 1.00 55.56 74 ASP A N 1
ATOM 591 C CA . ASP A 1 74 ? -16.657 26.033 18.099 1.00 55.56 74 ASP A CA 1
ATOM 592 C C . ASP A 1 74 ? -16.426 25.874 16.591 1.00 55.56 74 ASP A C 1
ATOM 594 O O . ASP A 1 74 ? -15.720 24.970 16.152 1.00 55.56 74 ASP A O 1
ATOM 598 N N . GLY A 1 75 ? -17.071 26.724 15.785 1.00 55.34 75 GLY A N 1
ATOM 599 C CA . GLY A 1 75 ? -17.255 26.605 14.328 1.00 55.34 75 GLY A CA 1
ATOM 600 C C . GLY A 1 75 ? -16.013 26.640 13.418 1.00 55.34 75 GLY A C 1
ATOM 601 O O . GLY A 1 75 ? -16.097 27.164 12.310 1.00 55.34 75 GLY A O 1
ATOM 602 N N . ALA A 1 76 ? -14.874 26.082 13.823 1.00 55.16 76 ALA A N 1
ATOM 603 C CA . ALA A 1 76 ? -13.702 25.904 12.976 1.00 55.16 76 ALA A CA 1
ATOM 604 C C . ALA A 1 76 ? -13.665 24.473 12.405 1.00 55.16 76 ALA A C 1
ATOM 606 O O . ALA A 1 76 ? -13.268 23.520 13.076 1.00 55.16 76 ALA A O 1
ATOM 607 N N . GLN A 1 77 ? -14.077 24.322 11.141 1.00 53.59 77 GLN A N 1
ATOM 608 C CA . GLN A 1 77 ? -13.935 23.086 10.366 1.00 53.59 77 GLN A CA 1
ATOM 609 C C . GLN A 1 77 ? -12.450 22.732 10.188 1.00 53.59 77 GLN A C 1
ATOM 611 O O . GLN A 1 77 ? -11.791 23.182 9.253 1.00 53.59 77 GLN A O 1
ATOM 616 N N . ALA A 1 78 ? -11.908 21.901 11.075 1.00 54.38 78 ALA A N 1
ATOM 617 C CA . ALA A 1 78 ? -10.641 21.230 10.831 1.00 54.38 78 ALA A CA 1
ATOM 618 C C . ALA A 1 78 ? -10.910 19.995 9.963 1.00 54.38 78 ALA A C 1
ATOM 620 O O . ALA A 1 78 ? -11.267 18.933 10.474 1.00 54.38 78 ALA A O 1
ATOM 621 N N . SER A 1 79 ? -10.757 20.138 8.645 1.00 53.41 79 SER A N 1
ATOM 622 C CA . SER A 1 79 ? -10.713 19.007 7.715 1.00 53.41 79 SER A CA 1
ATOM 623 C C . SER A 1 79 ? -9.636 18.028 8.184 1.00 53.41 79 SER A C 1
ATOM 625 O O . SER A 1 79 ? -8.440 18.330 8.153 1.00 53.41 79 SER A O 1
ATOM 627 N N . GLY A 1 80 ? -10.066 16.880 8.704 1.00 55.12 80 GLY A N 1
ATOM 628 C CA . GLY A 1 80 ? -9.189 15.897 9.321 1.00 55.12 80 GLY A CA 1
ATOM 629 C C . GLY A 1 80 ? -8.294 15.257 8.272 1.00 55.12 80 GLY A C 1
ATOM 630 O O . GLY A 1 80 ? -8.725 14.379 7.534 1.00 55.12 80 GLY A O 1
ATOM 631 N N . SER A 1 81 ? -7.031 15.674 8.207 1.00 60.19 81 SER A N 1
ATOM 632 C CA . SER A 1 81 ? -6.034 15.003 7.375 1.00 60.19 81 SER A CA 1
ATOM 633 C C . SER A 1 81 ? -5.966 13.526 7.778 1.00 60.19 81 SER A C 1
ATOM 635 O O . SER A 1 81 ? -5.691 13.241 8.949 1.00 60.19 81 SER A O 1
ATOM 637 N N . SER A 1 82 ? -6.186 12.604 6.837 1.00 63.81 82 SER A N 1
ATOM 638 C CA . SER A 1 82 ? -6.029 11.161 7.059 1.00 63.81 82 SER A CA 1
ATOM 639 C C . SER A 1 82 ? -4.679 10.884 7.731 1.00 63.81 82 SER A C 1
ATOM 641 O O . SER A 1 82 ? -3.617 11.191 7.180 1.00 63.81 82 SER A O 1
ATOM 643 N N . GLN A 1 83 ? -4.701 10.367 8.965 1.00 67.62 83 GLN A N 1
ATOM 644 C CA . GLN A 1 83 ? -3.479 10.031 9.691 1.00 67.62 83 GLN A CA 1
ATOM 645 C C . GLN A 1 83 ? -3.236 8.522 9.609 1.00 67.62 83 GLN A C 1
ATOM 647 O O . GLN A 1 83 ? -3.888 7.752 10.324 1.00 67.62 83 GLN A O 1
ATOM 652 N N . PRO A 1 84 ? -2.272 8.057 8.789 1.00 67.06 84 PRO A N 1
ATOM 653 C CA . PRO A 1 84 ? -1.937 6.644 8.752 1.00 67.06 84 PRO A CA 1
ATOM 654 C C . PRO A 1 84 ? -1.443 6.212 10.130 1.00 67.06 84 PRO A C 1
ATOM 656 O O . PRO A 1 84 ? -0.536 6.818 10.710 1.00 67.06 84 PRO A O 1
ATOM 659 N N . GLY A 1 85 ? -2.031 5.139 10.665 1.00 69.69 85 GLY A N 1
ATOM 660 C CA . GLY A 1 85 ? -1.818 4.815 12.072 1.00 69.69 85 GLY A CA 1
ATOM 661 C C . GLY A 1 85 ? -0.408 4.366 12.446 1.00 69.69 85 GLY A C 1
ATOM 662 O O . GLY A 1 85 ? -0.025 4.437 13.614 1.00 69.69 85 GLY A O 1
ATOM 663 N N . ARG A 1 86 ? 0.400 3.930 11.474 1.00 79.38 86 ARG A N 1
ATOM 664 C CA . ARG A 1 86 ? 1.820 3.617 11.674 1.00 79.38 86 ARG A CA 1
ATOM 665 C C . ARG A 1 86 ? 2.642 4.242 10.550 1.00 79.38 86 ARG A C 1
ATOM 667 O O . ARG A 1 86 ? 2.486 3.863 9.400 1.00 79.38 86 ARG A O 1
ATOM 674 N N . ARG A 1 87 ? 3.550 5.161 10.899 1.00 79.25 87 ARG A N 1
ATOM 675 C CA . ARG A 1 87 ? 4.424 5.878 9.943 1.00 79.25 87 ARG A CA 1
ATOM 676 C C . ARG A 1 87 ? 5.734 5.144 9.617 1.00 79.25 87 ARG A C 1
ATOM 678 O O . ARG A 1 87 ? 6.450 5.527 8.704 1.00 79.25 87 ARG A O 1
ATOM 685 N N . GLN A 1 88 ? 6.072 4.099 10.373 1.00 89.12 88 GLN A N 1
ATOM 686 C CA . GLN A 1 88 ? 7.355 3.384 10.282 1.00 89.12 88 GLN A CA 1
ATOM 687 C C . GLN A 1 88 ? 7.163 1.934 9.831 1.00 89.12 88 GLN A C 1
ATOM 689 O O . GLN A 1 88 ? 7.656 0.991 10.453 1.00 89.12 88 GLN A O 1
ATOM 694 N N . VAL A 1 89 ? 6.391 1.739 8.766 1.00 91.19 89 VAL A N 1
ATOM 695 C CA . VAL A 1 89 ? 6.163 0.426 8.159 1.00 91.19 89 VAL A CA 1
ATOM 696 C C . VAL A 1 89 ? 6.429 0.495 6.666 1.00 91.19 89 VAL A C 1
ATOM 698 O O . VAL A 1 89 ? 6.241 1.525 6.031 1.00 91.19 89 VAL A O 1
ATOM 701 N N . CYS A 1 90 ? 6.898 -0.615 6.107 1.00 94.19 90 CYS A N 1
ATOM 702 C CA . CYS A 1 90 ? 7.102 -0.744 4.677 1.00 94.19 90 CYS A CA 1
ATOM 703 C C . CYS A 1 90 ? 5.750 -0.819 3.973 1.00 94.19 90 CYS A C 1
ATOM 705 O O . CYS A 1 90 ? 5.021 -1.786 4.198 1.00 94.19 90 CYS A O 1
ATOM 707 N N . SER A 1 91 ? 5.463 0.114 3.068 1.00 92.44 91 SER A N 1
ATOM 708 C CA . SER A 1 91 ? 4.156 0.194 2.405 1.00 92.44 91 SER A CA 1
ATOM 709 C C . SER A 1 91 ? 3.814 -1.029 1.540 1.00 92.44 91 SER A C 1
ATOM 711 O O . SER A 1 91 ? 2.638 -1.289 1.315 1.00 92.44 91 SER A O 1
ATOM 713 N N . ILE A 1 92 ? 4.816 -1.817 1.113 1.00 93.25 92 ILE A N 1
ATOM 714 C CA . ILE A 1 92 ? 4.621 -3.067 0.349 1.00 93.25 92 ILE A CA 1
ATOM 715 C C . ILE A 1 92 ? 4.382 -4.283 1.250 1.00 93.25 92 ILE A C 1
ATOM 717 O O . ILE A 1 92 ? 3.534 -5.118 0.961 1.00 93.25 92 ILE A O 1
ATOM 721 N N . CYS A 1 93 ? 5.198 -4.473 2.292 1.00 92.75 93 CYS A N 1
ATOM 722 C CA . CYS A 1 93 ? 5.195 -5.735 3.050 1.00 92.75 93 CYS A CA 1
ATOM 723 C C . CYS A 1 93 ? 4.671 -5.622 4.480 1.00 92.75 93 CYS A C 1
ATOM 725 O O . CYS A 1 93 ? 4.632 -6.638 5.177 1.00 92.75 93 CYS A O 1
ATOM 727 N N . GLY A 1 94 ? 4.353 -4.413 4.941 1.00 90.75 94 GLY A N 1
ATOM 728 C CA . GLY A 1 94 ? 3.807 -4.160 6.270 1.00 90.75 94 GLY A CA 1
ATOM 729 C C . GLY A 1 94 ? 4.769 -4.390 7.429 1.00 90.75 94 GLY A C 1
ATOM 730 O O . GLY A 1 94 ? 4.355 -4.362 8.585 1.00 90.75 94 GLY A O 1
ATOM 731 N N . ARG A 1 95 ? 6.048 -4.667 7.152 1.00 90.88 95 ARG A N 1
ATOM 732 C CA . ARG A 1 95 ? 7.072 -4.860 8.188 1.00 90.88 95 ARG A CA 1
ATOM 733 C C . ARG A 1 95 ? 7.559 -3.514 8.701 1.00 90.88 95 ARG A C 1
ATOM 735 O O . ARG A 1 95 ? 7.742 -2.598 7.904 1.00 90.88 95 ARG A O 1
ATOM 742 N N . SER A 1 96 ? 7.860 -3.440 9.996 1.00 90.25 96 SER A N 1
ATOM 743 C CA . SER A 1 96 ? 8.488 -2.258 10.593 1.00 90.25 96 SER A CA 1
ATOM 744 C C . SER A 1 96 ? 9.780 -1.872 9.860 1.00 90.25 96 SER A C 1
ATOM 746 O O . SER A 1 96 ? 10.598 -2.744 9.530 1.00 90.25 96 SER A O 1
ATOM 748 N N . THR A 1 97 ? 9.932 -0.573 9.602 1.00 93.44 97 THR A N 1
ATOM 749 C CA . THR A 1 97 ? 11.149 0.072 9.085 1.00 93.44 97 THR A CA 1
ATOM 750 C C . THR A 1 97 ? 11.962 0.747 10.187 1.00 93.44 97 THR A C 1
ATOM 752 O O . THR A 1 97 ? 13.064 1.215 9.911 1.00 93.44 97 THR A O 1
ATOM 755 N N . LEU A 1 98 ? 11.470 0.761 11.432 1.00 91.00 98 LEU A N 1
ATOM 756 C CA . LEU A 1 98 ? 12.228 1.269 12.572 1.00 91.00 98 LEU A CA 1
ATOM 757 C C . LEU A 1 98 ? 13.544 0.489 12.711 1.00 91.00 98 LEU A C 1
ATOM 759 O O . LEU A 1 98 ? 13.551 -0.743 12.639 1.00 91.00 98 LEU A O 1
ATOM 763 N N . ASN A 1 99 ? 14.652 1.211 12.892 1.00 91.69 99 ASN A N 1
ATOM 764 C CA . ASN A 1 99 ? 16.010 0.664 13.016 1.00 91.69 99 ASN A CA 1
ATOM 765 C C . ASN A 1 99 ? 16.463 -0.195 11.820 1.00 91.69 99 ASN A C 1
ATOM 767 O O . ASN A 1 99 ? 17.317 -1.069 11.960 1.00 91.69 99 ASN A O 1
ATOM 771 N N . ARG A 1 100 ? 15.878 0.012 10.634 1.00 94.12 100 ARG A N 1
ATOM 772 C CA . ARG A 1 100 ? 16.239 -0.705 9.406 1.00 94.12 100 ARG A CA 1
ATOM 773 C C . ARG A 1 100 ? 16.458 0.275 8.268 1.00 94.12 100 ARG A C 1
ATOM 775 O O . ARG A 1 100 ? 15.787 1.300 8.177 1.00 94.12 100 ARG A O 1
ATOM 782 N N . GLN A 1 101 ? 17.344 -0.087 7.344 1.00 96.44 101 GLN A N 1
ATOM 783 C CA . GLN A 1 101 ? 17.503 0.673 6.112 1.00 96.44 101 GLN A CA 1
ATOM 784 C C . GLN A 1 101 ? 16.176 0.692 5.338 1.00 96.44 101 GLN A C 1
ATOM 786 O O . GLN A 1 101 ? 15.565 -0.349 5.053 1.00 96.44 101 GLN A O 1
ATOM 791 N N . SER A 1 102 ? 15.727 1.896 5.007 1.00 96.75 102 SER A N 1
ATOM 792 C CA . SER A 1 102 ? 14.509 2.139 4.246 1.00 96.75 102 SER A CA 1
ATOM 793 C C . SER A 1 102 ? 14.737 3.257 3.240 1.00 96.75 102 SER A C 1
ATOM 795 O O . SER A 1 102 ? 15.661 4.053 3.382 1.00 96.75 102 SER A O 1
ATOM 797 N N . HIS A 1 103 ? 13.901 3.274 2.210 1.00 96.62 103 HIS A N 1
ATOM 798 C CA . HIS A 1 103 ? 13.964 4.219 1.106 1.00 96.62 103 HIS A CA 1
ATOM 799 C C . HIS A 1 103 ? 12.682 5.047 1.103 1.00 96.62 103 HIS A C 1
ATOM 801 O O . HIS A 1 103 ? 11.589 4.489 1.251 1.00 96.62 103 HIS A O 1
ATOM 807 N N . SER A 1 104 ? 12.822 6.367 0.993 1.00 95.56 104 SER A N 1
ATOM 808 C CA . SER A 1 104 ? 11.712 7.254 0.631 1.00 95.56 104 SER A CA 1
ATOM 809 C C . SER A 1 104 ? 11.376 7.082 -0.839 1.00 95.56 104 SER A C 1
ATOM 811 O O . SER A 1 104 ? 12.257 6.821 -1.658 1.00 95.56 104 SER A O 1
ATOM 813 N N . ILE A 1 105 ? 10.102 7.256 -1.160 1.00 94.25 105 ILE A N 1
ATOM 814 C CA . ILE A 1 105 ? 9.647 7.294 -2.543 1.00 94.25 105 ILE A CA 1
ATOM 815 C C . ILE A 1 105 ? 9.846 8.724 -3.049 1.00 94.25 105 ILE A C 1
ATOM 817 O O . ILE A 1 105 ? 9.405 9.673 -2.407 1.00 94.25 105 ILE A O 1
ATOM 821 N N . VAL A 1 106 ? 10.587 8.873 -4.148 1.00 94.50 106 VAL A N 1
ATOM 822 C CA . VAL A 1 106 ? 10.931 10.178 -4.731 1.00 94.50 106 VAL A CA 1
ATOM 823 C C . VAL A 1 106 ? 9.846 10.571 -5.723 1.00 94.50 106 VAL A C 1
ATOM 825 O O . VAL A 1 106 ? 9.597 9.821 -6.664 1.00 94.50 106 VAL A O 1
ATOM 828 N N . PHE A 1 107 ? 9.214 11.723 -5.509 1.00 92.94 107 PHE A N 1
ATOM 829 C CA . PHE A 1 107 ? 8.155 12.254 -6.374 1.00 92.94 107 PHE A CA 1
ATOM 830 C C . PHE A 1 107 ? 8.613 13.446 -7.212 1.00 92.94 107 PHE A C 1
ATOM 832 O O . PHE A 1 107 ? 8.184 13.578 -8.355 1.00 92.94 107 PHE A O 1
ATOM 839 N N . ASP A 1 108 ? 9.513 14.266 -6.673 1.00 94.75 108 ASP A N 1
ATOM 840 C CA . ASP A 1 108 ? 10.020 15.452 -7.356 1.00 94.75 108 ASP A CA 1
ATOM 841 C C . ASP A 1 108 ? 11.189 15.071 -8.268 1.00 94.75 108 ASP A C 1
ATOM 843 O O . ASP A 1 108 ? 12.218 14.580 -7.801 1.00 94.75 108 ASP A O 1
ATOM 847 N N . ASN A 1 109 ? 11.019 15.289 -9.575 1.00 94.75 109 ASN A N 1
ATOM 848 C CA . ASN A 1 109 ? 12.016 15.016 -10.619 1.00 94.75 109 ASN A CA 1
ATOM 849 C C . ASN A 1 109 ? 12.679 13.620 -10.532 1.00 94.75 109 ASN A C 1
ATOM 851 O O . ASN A 1 109 ? 13.909 13.520 -10.503 1.00 94.75 109 ASN A O 1
ATOM 855 N N . PRO A 1 110 ? 11.894 12.524 -10.493 1.00 95.62 110 PRO A N 1
ATOM 856 C CA . PRO A 1 110 ? 12.445 11.180 -10.411 1.00 95.62 110 PRO A CA 1
ATOM 857 C C . PRO A 1 110 ? 13.226 10.822 -11.681 1.00 95.62 110 PRO A C 1
ATOM 859 O O . PRO A 1 110 ? 12.774 11.074 -12.806 1.00 95.62 110 PRO A O 1
ATOM 862 N N . SER A 1 111 ? 14.369 10.155 -11.502 1.00 96.69 111 SER A N 1
ATOM 863 C CA . SER A 1 111 ? 15.085 9.524 -12.615 1.00 96.69 111 SER A CA 1
ATOM 864 C C . SER A 1 111 ? 14.190 8.504 -13.332 1.00 96.69 111 SER A C 1
ATOM 866 O O . SER A 1 111 ? 13.199 8.032 -12.773 1.00 96.69 111 SER A O 1
ATOM 868 N N . GLU A 1 112 ? 14.529 8.134 -14.570 1.00 95.12 112 GLU A N 1
ATOM 869 C CA . GLU A 1 112 ? 13.775 7.113 -15.318 1.00 95.12 112 GLU A CA 1
ATOM 870 C C . GLU A 1 112 ? 13.658 5.800 -14.521 1.00 95.12 112 GLU A C 1
ATOM 872 O O . GLU A 1 112 ? 12.564 5.271 -14.329 1.00 95.12 112 GLU A O 1
ATOM 877 N N . GLU A 1 113 ? 14.767 5.347 -13.929 1.00 94.75 113 GLU A N 1
ATOM 878 C CA . GLU A 1 113 ? 14.789 4.174 -13.051 1.00 94.75 113 GLU A CA 1
ATOM 879 C C . GLU A 1 113 ? 13.845 4.341 -11.843 1.00 94.75 113 GLU A C 1
ATOM 881 O O . GLU A 1 113 ? 13.089 3.430 -11.500 1.00 94.75 113 GLU A O 1
ATOM 886 N N . GLN A 1 114 ? 13.847 5.513 -11.197 1.00 95.75 114 GLN A N 1
ATOM 887 C CA . GLN A 1 114 ? 12.952 5.791 -10.072 1.00 95.75 114 GLN A CA 1
ATOM 888 C C . GLN A 1 114 ? 11.483 5.809 -10.500 1.00 95.75 114 GLN A C 1
ATOM 890 O O . GLN A 1 114 ? 10.649 5.278 -9.769 1.00 95.75 114 GLN A O 1
ATOM 895 N N . ARG A 1 115 ? 11.152 6.344 -11.684 1.00 96.25 115 ARG A N 1
ATOM 896 C CA . ARG A 1 115 ? 9.782 6.313 -12.226 1.00 96.25 115 ARG A CA 1
ATOM 897 C C . ARG A 1 115 ? 9.286 4.883 -12.404 1.00 96.25 115 ARG A C 1
ATOM 899 O O . ARG A 1 115 ? 8.191 4.562 -11.940 1.00 96.25 115 ARG A O 1
ATOM 906 N N . GLN A 1 116 ? 10.107 4.004 -12.974 1.00 96.50 116 GLN A N 1
ATOM 907 C CA . GLN A 1 116 ? 9.759 2.589 -13.141 1.00 96.50 116 GLN A CA 1
ATOM 908 C C . GLN A 1 116 ? 9.594 1.869 -11.793 1.00 96.50 116 GLN A C 1
ATOM 910 O O . GLN A 1 116 ? 8.627 1.131 -11.582 1.00 96.50 116 GLN A O 1
ATOM 915 N N . ILE A 1 117 ? 10.500 2.113 -10.839 1.00 97.06 117 ILE A N 1
ATOM 916 C CA . ILE A 1 117 ? 10.391 1.554 -9.485 1.00 97.06 117 ILE A CA 1
ATOM 917 C C . ILE A 1 117 ? 9.108 2.041 -8.799 1.00 97.06 117 ILE A C 1
ATOM 919 O O . ILE A 1 117 ? 8.393 1.230 -8.207 1.00 97.06 117 ILE A O 1
ATOM 923 N N . ASN A 1 118 ? 8.787 3.332 -8.900 1.00 96.38 118 ASN A N 1
ATOM 924 C CA . ASN A 1 118 ? 7.581 3.919 -8.320 1.00 96.38 118 ASN A CA 1
ATOM 925 C C . ASN A 1 118 ? 6.311 3.322 -8.933 1.00 96.38 118 ASN A C 1
ATOM 927 O O . ASN A 1 118 ? 5.399 2.966 -8.188 1.00 96.38 118 ASN A O 1
ATOM 931 N N . ALA A 1 119 ? 6.271 3.122 -10.254 1.00 96.12 119 ALA A N 1
ATOM 932 C CA . ALA A 1 119 ? 5.153 2.464 -10.932 1.00 96.12 119 ALA A CA 1
ATOM 933 C C . ALA A 1 119 ? 4.930 1.028 -10.415 1.00 96.12 119 ALA A C 1
ATOM 935 O O . ALA A 1 119 ? 3.799 0.614 -10.135 1.00 96.12 119 ALA A O 1
ATOM 936 N N . LEU A 1 120 ? 6.013 0.274 -10.191 1.00 97.12 120 LEU A N 1
ATOM 937 C CA . LEU A 1 120 ? 5.939 -1.061 -9.590 1.00 97.12 120 LEU A CA 1
ATOM 938 C C . LEU A 1 120 ? 5.488 -1.034 -8.129 1.00 97.12 120 LEU A C 1
ATOM 940 O O . LEU A 1 120 ? 4.759 -1.930 -7.698 1.00 97.12 120 LEU A O 1
ATOM 944 N N . ILE A 1 121 ? 5.926 -0.042 -7.351 1.00 96.00 121 ILE A N 1
ATOM 945 C CA . ILE A 1 121 ? 5.456 0.142 -5.975 1.00 96.00 121 ILE A CA 1
ATOM 946 C C . ILE A 1 121 ? 3.953 0.426 -5.987 1.00 96.00 121 ILE A C 1
ATOM 948 O O . ILE A 1 121 ? 3.225 -0.275 -5.289 1.00 96.00 121 ILE A O 1
ATOM 952 N N . GLN A 1 122 ? 3.489 1.371 -6.812 1.00 94.94 122 GLN A N 1
ATOM 953 C CA . GLN A 1 122 ? 2.079 1.756 -6.934 1.00 94.94 122 GLN A CA 1
ATOM 954 C C . GLN A 1 122 ? 1.208 0.547 -7.282 1.00 94.94 122 GLN A C 1
ATOM 956 O O . GLN A 1 122 ? 0.201 0.297 -6.626 1.00 94.94 122 GLN A O 1
ATOM 961 N N . THR A 1 123 ? 1.653 -0.272 -8.236 1.00 94.62 123 THR A N 1
ATOM 962 C CA . THR A 1 123 ? 0.962 -1.514 -8.617 1.00 94.62 123 THR A CA 1
ATOM 963 C C . THR A 1 123 ? 0.868 -2.503 -7.450 1.00 94.62 123 THR A C 1
ATOM 965 O O . THR A 1 123 ? -0.144 -3.173 -7.276 1.00 94.62 123 THR A O 1
ATOM 968 N N . LYS A 1 124 ? 1.914 -2.599 -6.619 1.00 93.12 124 LYS A N 1
ATOM 969 C CA . LYS A 1 124 ? 1.964 -3.531 -5.478 1.00 93.12 124 LYS A CA 1
ATOM 970 C C . LYS A 1 124 ? 1.159 -3.072 -4.264 1.00 93.12 124 LYS A C 1
ATOM 972 O O . LYS A 1 124 ? 0.857 -3.913 -3.422 1.00 93.12 124 LYS A O 1
ATOM 977 N N . ILE A 1 125 ? 0.881 -1.776 -4.136 1.00 89.69 125 ILE A N 1
ATOM 978 C CA . ILE A 1 125 ? 0.126 -1.218 -3.004 1.00 89.69 125 ILE A CA 1
ATOM 979 C C . ILE A 1 125 ? -1.310 -0.825 -3.363 1.00 89.69 125 ILE A C 1
ATOM 981 O O . ILE A 1 125 ? -2.045 -0.385 -2.478 1.00 89.69 125 ILE A O 1
ATOM 985 N N . ALA A 1 126 ? -1.696 -0.967 -4.634 1.00 85.44 126 ALA A N 1
ATOM 986 C CA . ALA A 1 126 ? -3.055 -0.736 -5.092 1.00 85.44 126 ALA A CA 1
ATOM 987 C C . ALA A 1 126 ? -4.060 -1.537 -4.236 1.00 85.44 126 ALA A C 1
ATOM 989 O O . ALA A 1 126 ? -3.752 -2.664 -3.835 1.00 85.44 126 ALA A O 1
ATOM 990 N N . PRO A 1 127 ? -5.247 -0.978 -3.942 1.00 82.94 127 PRO A N 1
ATOM 991 C CA . PRO A 1 127 ? -5.795 0.276 -4.479 1.00 82.94 127 PRO A CA 1
ATOM 992 C C . PRO A 1 127 ? -5.320 1.564 -3.777 1.00 82.94 127 PRO A C 1
ATOM 994 O O . PRO A 1 127 ? -5.712 2.657 -4.178 1.00 82.94 127 PRO A O 1
ATOM 997 N N . ARG A 1 128 ? -4.456 1.474 -2.758 1.00 83.38 128 ARG A N 1
ATOM 998 C CA . ARG A 1 128 ? -3.943 2.655 -2.050 1.00 83.38 128 ARG A CA 1
ATOM 999 C C . ARG A 1 128 ? -3.005 3.476 -2.944 1.00 83.38 128 ARG A C 1
ATOM 1001 O O . ARG A 1 128 ? -2.198 2.926 -3.696 1.00 83.38 128 ARG A O 1
ATOM 1008 N N . GLN A 1 129 ? -3.055 4.798 -2.815 1.00 85.69 129 GLN A N 1
ATOM 1009 C CA . GLN A 1 129 ? -2.093 5.704 -3.448 1.00 85.69 129 GLN A CA 1
ATOM 1010 C C . GLN A 1 129 ? -0.812 5.823 -2.612 1.00 85.69 129 GLN A C 1
ATOM 1012 O O . GLN A 1 129 ? -0.836 5.671 -1.386 1.00 85.69 129 GLN A O 1
ATOM 1017 N N . ILE A 1 130 ? 0.323 6.067 -3.270 1.00 88.38 130 ILE A N 1
ATOM 1018 C CA . ILE A 1 130 ? 1.564 6.379 -2.560 1.00 88.38 130 ILE A CA 1
ATOM 1019 C C . ILE A 1 130 ? 1.479 7.806 -1.994 1.00 88.38 130 ILE A C 1
ATOM 1021 O O . ILE A 1 130 ? 1.129 8.747 -2.698 1.00 88.38 130 ILE A O 1
ATOM 1025 N N . SER A 1 131 ? 1.859 7.964 -0.730 1.00 88.31 131 SER A N 1
ATOM 1026 C CA . SER A 1 131 ? 2.041 9.241 -0.037 1.00 88.31 131 SER A CA 1
ATOM 1027 C C . SER A 1 131 ? 3.522 9.636 0.043 1.00 88.31 131 SER A C 1
ATOM 1029 O O . SER A 1 131 ? 4.398 8.776 0.125 1.00 88.31 131 SER A O 1
ATOM 1031 N N . LEU A 1 132 ? 3.816 10.939 0.140 1.00 88.81 132 LEU A N 1
ATOM 1032 C CA . LEU A 1 132 ? 5.170 11.470 0.385 1.00 88.81 132 LEU A CA 1
ATOM 1033 C C . LEU A 1 132 ? 5.818 10.910 1.664 1.00 88.81 132 LEU A C 1
ATOM 1035 O O . LEU A 1 132 ? 7.041 10.829 1.777 1.00 88.81 132 LEU A O 1
ATOM 1039 N N . SER A 1 133 ? 5.001 10.527 2.650 1.00 88.12 133 SER A N 1
ATOM 1040 C CA . SER A 1 133 ? 5.477 9.965 3.917 1.00 88.12 133 SER A CA 1
ATOM 1041 C C . SER A 1 133 ? 5.748 8.460 3.864 1.00 88.12 133 SER A C 1
ATOM 1043 O O . SER A 1 133 ? 6.284 7.907 4.829 1.00 88.12 133 SER A O 1
ATOM 1045 N N . ASP A 1 134 ? 5.415 7.792 2.756 1.00 90.69 134 ASP A N 1
ATOM 1046 C CA . ASP A 1 134 ? 5.618 6.358 2.614 1.00 90.69 134 ASP A CA 1
ATOM 1047 C C . ASP A 1 134 ? 7.097 5.977 2.571 1.00 90.69 134 ASP A C 1
ATOM 1049 O O . ASP A 1 134 ? 7.967 6.665 2.027 1.00 90.69 134 ASP A O 1
ATOM 1053 N N . ARG A 1 135 ? 7.382 4.810 3.147 1.00 94.69 135 ARG A N 1
ATOM 1054 C CA . ARG A 1 135 ? 8.725 4.238 3.207 1.00 94.69 135 AR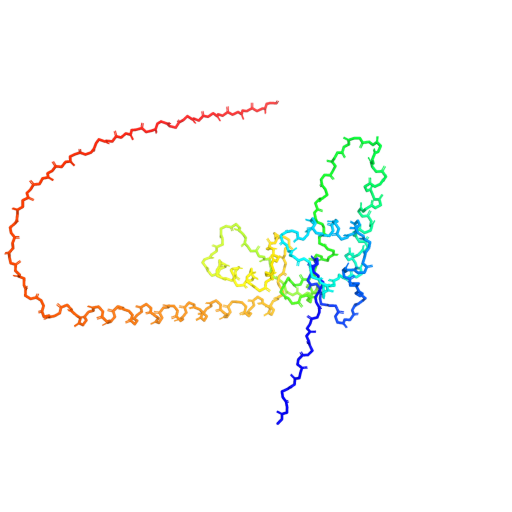G A CA 1
ATOM 1055 C C . ARG A 1 135 ? 8.681 2.799 2.742 1.00 94.69 135 ARG A C 1
ATOM 1057 O O . ARG A 1 135 ? 7.782 2.039 3.093 1.00 94.69 135 ARG A O 1
ATOM 1064 N N . ILE A 1 136 ? 9.708 2.386 2.011 1.00 96.19 136 ILE A N 1
ATOM 1065 C CA . ILE A 1 136 ? 9.879 1.005 1.560 1.00 96.19 136 ILE A CA 1
ATOM 1066 C C . ILE A 1 136 ? 11.115 0.420 2.235 1.00 96.19 136 ILE A C 1
ATOM 1068 O O . ILE A 1 136 ? 12.190 1.016 2.221 1.00 96.19 136 ILE A O 1
ATOM 1072 N N . CYS A 1 137 ? 10.997 -0.761 2.845 1.00 97.12 137 CYS A N 1
ATOM 1073 C CA . CYS A 1 137 ? 12.171 -1.431 3.406 1.00 97.12 137 CYS A CA 1
ATOM 1074 C C . CYS A 1 137 ? 13.172 -1.798 2.301 1.00 97.12 137 CYS A C 1
ATOM 1076 O O . CYS A 1 137 ? 12.775 -2.118 1.177 1.00 97.12 137 CYS A O 1
ATOM 1078 N N . HIS A 1 138 ? 14.464 -1.825 2.638 1.00 97.31 138 HIS A N 1
ATOM 1079 C CA . HIS A 1 138 ? 15.534 -2.099 1.676 1.00 97.31 138 HIS A CA 1
ATOM 1080 C C . HIS A 1 138 ? 15.292 -3.363 0.828 1.00 97.31 138 HIS A C 1
ATOM 1082 O O . HIS A 1 138 ? 15.444 -3.337 -0.390 1.00 97.31 138 HIS A O 1
ATOM 1088 N N . SER A 1 139 ? 14.818 -4.458 1.431 1.00 97.44 139 SER A N 1
ATOM 1089 C CA . SER A 1 139 ? 14.546 -5.703 0.697 1.00 97.44 139 SER A CA 1
ATOM 1090 C C . SER A 1 139 ? 13.439 -5.564 -0.358 1.00 97.44 139 SER A C 1
ATOM 1092 O O . SER A 1 139 ? 13.547 -6.147 -1.436 1.00 97.44 139 SER A O 1
ATOM 1094 N N . CYS A 1 140 ? 12.368 -4.817 -0.062 1.00 97.69 140 CYS A N 1
ATOM 1095 C CA . CYS A 1 140 ? 11.290 -4.578 -1.028 1.00 97.69 140 CYS A CA 1
ATOM 1096 C C . CYS A 1 140 ? 11.745 -3.625 -2.134 1.00 97.69 140 CYS A C 1
ATOM 1098 O O . CYS A 1 140 ? 11.434 -3.871 -3.295 1.00 97.69 140 CYS A O 1
ATOM 1100 N N . TRP A 1 141 ? 12.539 -2.612 -1.783 1.00 98.00 141 TRP A N 1
ATOM 1101 C CA . TRP A 1 141 ? 13.135 -1.688 -2.744 1.00 98.00 141 TRP A CA 1
ATOM 1102 C C . TRP A 1 141 ? 14.013 -2.419 -3.762 1.00 98.00 141 TRP A C 1
ATOM 1104 O O . TRP A 1 141 ? 13.756 -2.355 -4.959 1.00 98.00 141 TRP A O 1
ATOM 1114 N N . MET A 1 142 ? 14.976 -3.219 -3.291 1.00 98.25 142 MET A N 1
ATOM 1115 C CA . MET A 1 142 ? 15.857 -4.001 -4.168 1.00 98.25 142 MET A CA 1
ATOM 1116 C C . MET A 1 142 ? 15.089 -4.997 -5.039 1.00 98.25 142 MET A C 1
ATOM 1118 O O . MET A 1 142 ? 15.500 -5.294 -6.160 1.00 98.25 142 MET A O 1
ATOM 1122 N N . LYS A 1 143 ? 13.961 -5.524 -4.545 1.00 98.12 143 LYS A N 1
ATOM 1123 C CA . LYS A 1 143 ? 13.081 -6.368 -5.355 1.00 98.12 143 LYS A CA 1
ATOM 1124 C C . LYS A 1 143 ? 12.437 -5.570 -6.490 1.00 98.12 143 LYS A C 1
ATOM 1126 O O . LYS A 1 143 ? 12.523 -6.020 -7.623 1.00 98.12 143 LYS A O 1
ATOM 1131 N N . CYS A 1 144 ? 11.845 -4.410 -6.206 1.00 97.94 144 CYS A N 1
ATOM 1132 C CA . CYS A 1 144 ? 11.270 -3.555 -7.248 1.00 97.94 144 CYS A CA 1
ATOM 1133 C C . CYS A 1 144 ? 12.327 -3.078 -8.250 1.00 97.94 144 CYS A C 1
ATOM 1135 O O . CYS A 1 144 ? 12.069 -3.137 -9.442 1.00 97.94 144 CYS A O 1
ATOM 1137 N N . LYS A 1 145 ? 13.534 -2.725 -7.790 1.00 97.62 145 LYS A N 1
ATOM 1138 C CA . LYS A 1 145 ? 14.665 -2.371 -8.661 1.00 97.62 145 LYS A CA 1
ATOM 1139 C C . LYS A 1 145 ? 14.992 -3.477 -9.672 1.00 97.62 145 LYS A C 1
ATOM 1141 O O . LYS A 1 145 ? 15.058 -3.228 -10.868 1.00 97.62 145 LYS A O 1
ATOM 1146 N N . ARG A 1 146 ? 15.130 -4.725 -9.206 1.00 98.00 146 ARG A N 1
ATOM 1147 C CA . ARG A 1 146 ? 15.365 -5.882 -10.092 1.00 98.00 146 ARG A CA 1
ATOM 1148 C C . ARG A 1 146 ? 14.193 -6.167 -11.029 1.00 98.00 146 ARG A C 1
ATOM 1150 O O . ARG A 1 146 ? 14.412 -6.628 -12.142 1.00 98.00 146 ARG A O 1
ATOM 1157 N N . ASP A 1 147 ? 12.966 -5.959 -10.559 1.00 97.38 147 ASP A N 1
ATOM 1158 C CA . ASP A 1 147 ? 11.771 -6.146 -11.380 1.00 97.38 147 ASP A CA 1
ATOM 1159 C C . ASP A 1 147 ?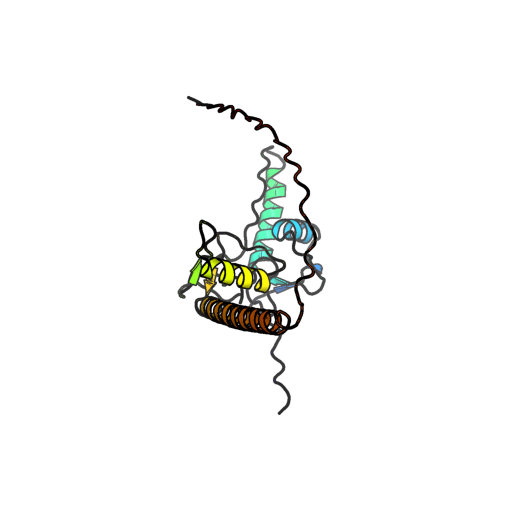 11.709 -5.093 -12.504 1.00 97.38 147 ASP A C 1
ATOM 1161 O O . ASP A 1 147 ? 11.419 -5.469 -13.634 1.00 97.38 147 ASP A O 1
ATOM 1165 N N . ALA A 1 148 ? 12.066 -3.832 -12.228 1.00 96.44 148 ALA A N 1
ATOM 1166 C CA . ALA A 1 148 ? 12.145 -2.760 -13.226 1.00 96.44 148 ALA A CA 1
ATOM 1167 C C . ALA A 1 148 ? 13.180 -3.075 -14.317 1.00 96.44 148 ALA A C 1
ATOM 1169 O O . ALA A 1 148 ? 12.830 -3.132 -15.491 1.00 96.44 148 ALA A O 1
ATOM 1170 N N . MET A 1 149 ? 14.409 -3.428 -13.920 1.00 96.19 149 MET A N 1
ATOM 1171 C CA . MET A 1 149 ? 15.472 -3.819 -14.860 1.00 96.19 149 MET A CA 1
ATOM 1172 C C . MET A 1 149 ? 15.065 -4.990 -15.765 1.00 96.19 149 MET A C 1
ATOM 1174 O O . MET A 1 149 ? 15.424 -5.035 -16.937 1.00 96.19 149 MET A O 1
ATOM 1178 N N . ARG A 1 150 ? 14.310 -5.960 -15.232 1.00 96.19 150 ARG A N 1
ATOM 1179 C CA . ARG A 1 150 ? 13.825 -7.093 -16.031 1.00 96.19 150 ARG A CA 1
ATOM 1180 C C . ARG A 1 150 ? 12.798 -6.653 -17.074 1.00 96.19 150 ARG A C 1
ATOM 1182 O O . ARG A 1 150 ? 12.816 -7.186 -18.176 1.00 96.19 150 ARG A O 1
ATOM 1189 N N . ILE A 1 151 ? 11.894 -5.740 -16.719 1.00 93.81 151 ILE A N 1
ATOM 1190 C CA . ILE A 1 151 ? 10.879 -5.221 -17.646 1.00 93.81 151 ILE A CA 1
ATOM 1191 C C . ILE A 1 151 ? 11.563 -4.474 -18.791 1.00 93.81 151 ILE A C 1
ATOM 1193 O O . ILE A 1 151 ? 11.301 -4.785 -19.946 1.00 93.81 151 ILE A O 1
ATOM 1197 N N . GLU A 1 152 ? 12.518 -3.600 -18.474 1.00 93.56 152 GLU A N 1
ATOM 1198 C CA . GLU A 1 152 ? 13.291 -2.851 -19.468 1.00 93.56 152 GLU A CA 1
ATOM 1199 C C . GLU A 1 152 ? 14.023 -3.774 -20.459 1.00 93.56 152 GLU A C 1
ATOM 1201 O O . GLU A 1 152 ? 13.925 -3.588 -21.669 1.00 93.56 152 GLU A O 1
ATOM 1206 N N . GLN A 1 153 ? 14.681 -4.830 -19.968 1.00 93.69 153 GLN A N 1
ATOM 1207 C CA . GLN A 1 153 ? 15.344 -5.822 -20.827 1.00 93.69 153 GLN A CA 1
ATOM 1208 C C . GLN A 1 153 ? 14.373 -6.543 -21.770 1.00 93.69 153 GLN A C 1
ATOM 1210 O O . GLN A 1 153 ? 14.711 -6.823 -22.920 1.00 93.69 153 GLN A O 1
ATOM 1215 N N . VAL A 1 154 ? 13.174 -6.874 -21.283 1.00 93.81 154 VAL A N 1
ATOM 1216 C CA . VAL A 1 154 ? 12.143 -7.536 -22.093 1.00 93.81 154 VAL A CA 1
ATOM 1217 C C . VAL A 1 154 ? 11.591 -6.585 -23.153 1.00 93.81 154 VAL A C 1
ATOM 1219 O O . VAL A 1 154 ? 11.393 -7.003 -24.293 1.00 93.81 154 VAL A O 1
ATOM 1222 N N . 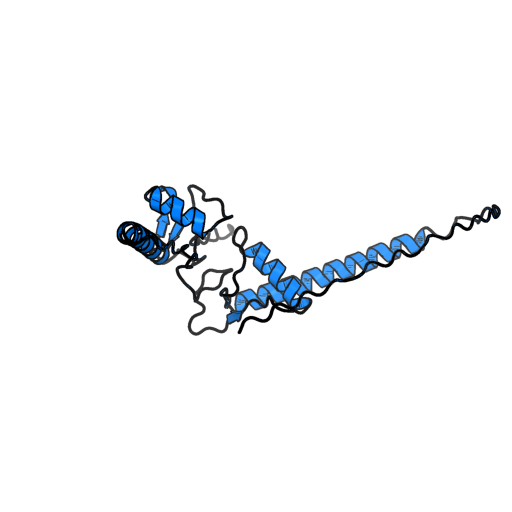ASP A 1 155 ? 11.362 -5.323 -22.804 1.00 91.44 155 ASP A N 1
ATOM 1223 C CA . ASP A 1 155 ? 10.843 -4.328 -23.741 1.00 91.44 155 ASP A CA 1
ATOM 1224 C C . ASP A 1 155 ? 11.869 -3.978 -24.825 1.00 91.44 155 ASP A C 1
ATOM 1226 O O . ASP A 1 155 ? 11.503 -3.858 -25.995 1.00 91.44 155 ASP A O 1
ATOM 1230 N N . GLU A 1 156 ? 13.156 -3.926 -24.483 1.00 92.06 156 GLU A N 1
ATOM 1231 C CA . GLU A 1 156 ? 14.226 -3.747 -25.466 1.00 92.06 156 GLU A CA 1
ATOM 1232 C C . GLU A 1 156 ? 14.317 -4.936 -26.436 1.00 92.06 156 GLU A C 1
ATOM 1234 O O . GLU A 1 156 ? 14.348 -4.758 -27.654 1.00 92.06 156 GLU A O 1
ATOM 1239 N N . ALA A 1 157 ? 14.253 -6.171 -25.925 1.00 92.31 157 ALA A N 1
ATOM 1240 C CA . ALA A 1 157 ? 14.250 -7.365 -26.772 1.00 92.31 157 ALA A CA 1
ATOM 1241 C C . ALA A 1 157 ? 13.048 -7.408 -27.741 1.00 92.31 157 ALA A C 1
ATOM 1243 O O . ALA A 1 157 ? 13.174 -7.876 -28.878 1.00 92.31 157 ALA A O 1
ATOM 1244 N N . ARG A 1 158 ? 11.884 -6.893 -27.317 1.00 90.94 158 ARG A N 1
ATOM 1245 C CA . ARG A 1 158 ? 10.696 -6.765 -28.178 1.00 90.94 158 ARG A CA 1
ATOM 1246 C C . ARG A 1 158 ? 10.909 -5.747 -29.293 1.00 90.94 158 ARG A C 1
ATOM 1248 O O . ARG A 1 158 ? 10.595 -6.056 -30.437 1.00 90.94 158 ARG A O 1
ATOM 1255 N N . ARG A 1 159 ? 11.491 -4.582 -28.990 1.00 87.69 159 ARG A N 1
ATOM 1256 C CA . ARG A 1 159 ? 11.773 -3.536 -29.991 1.00 87.69 159 ARG A CA 1
ATOM 1257 C C . ARG A 1 159 ? 12.696 -4.034 -31.098 1.00 87.69 159 ARG A C 1
ATOM 1259 O O . ARG A 1 159 ? 12.395 -3.844 -32.270 1.00 87.69 159 ARG A O 1
ATOM 1266 N N . VAL A 1 160 ? 13.768 -4.739 -30.736 1.00 83.06 160 VAL A N 1
ATOM 1267 C CA . VAL A 1 160 ? 14.715 -5.310 -31.710 1.00 83.06 160 VAL A CA 1
ATOM 1268 C C . VAL A 1 160 ? 14.049 -6.351 -32.619 1.00 83.06 160 VAL A C 1
ATOM 1270 O O . VAL A 1 160 ? 14.413 -6.472 -33.788 1.00 83.06 160 VAL A O 1
ATOM 1273 N N . SER A 1 161 ? 13.069 -7.097 -32.101 1.00 77.12 161 SER A N 1
ATOM 1274 C CA . SER A 1 161 ? 12.343 -8.106 -32.881 1.00 77.12 161 SER A CA 1
ATOM 1275 C C . SER A 1 161 ? 11.431 -7.463 -33.930 1.00 77.12 161 SER A C 1
ATOM 1277 O O . SER A 1 161 ? 11.451 -7.888 -35.079 1.00 77.12 161 SER A O 1
ATOM 1279 N N . THR A 1 162 ? 10.711 -6.392 -33.577 1.00 78.94 162 THR A N 1
ATOM 1280 C CA . THR A 1 162 ? 9.820 -5.681 -34.510 1.00 78.94 162 THR A CA 1
ATOM 1281 C C . THR A 1 162 ? 10.577 -5.015 -35.661 1.00 78.94 162 THR A C 1
ATOM 1283 O O . THR A 1 162 ? 10.126 -5.073 -36.800 1.00 78.94 162 THR A O 1
ATOM 1286 N N . THR A 1 163 ? 11.753 -4.428 -35.414 1.00 72.94 163 THR A N 1
ATOM 1287 C CA . THR A 1 163 ? 12.532 -3.775 -36.484 1.00 72.94 163 THR A CA 1
ATOM 1288 C C . THR A 1 163 ? 13.008 -4.765 -37.553 1.00 72.94 163 THR A C 1
ATOM 1290 O O . THR A 1 163 ? 13.065 -4.424 -38.729 1.00 72.94 163 THR A O 1
ATOM 1293 N N . ARG A 1 164 ? 13.309 -6.014 -37.175 1.00 64.12 164 ARG A N 1
ATOM 1294 C CA . ARG A 1 164 ? 13.807 -7.034 -38.114 1.00 64.12 164 ARG A CA 1
ATOM 1295 C C . ARG A 1 164 ? 12.760 -7.549 -39.097 1.00 64.12 164 ARG A C 1
ATOM 1297 O O . ARG A 1 164 ? 13.140 -8.028 -40.160 1.00 64.12 164 ARG A O 1
ATOM 1304 N N . GLU A 1 165 ? 11.479 -7.478 -38.753 1.00 60.66 165 GLU A N 1
ATOM 1305 C CA . GLU A 1 165 ? 10.400 -7.938 -39.634 1.00 60.66 165 GLU A CA 1
ATOM 1306 C C . GLU A 1 165 ? 10.092 -6.910 -40.735 1.00 60.66 165 GLU A C 1
ATOM 1308 O O . GLU A 1 165 ? 9.855 -7.294 -41.877 1.00 60.66 165 GLU A O 1
ATOM 1313 N N . VAL A 1 166 ? 10.212 -5.609 -40.444 1.00 60.97 166 VAL A N 1
ATOM 1314 C CA . VAL A 1 166 ? 9.935 -4.532 -41.417 1.00 60.97 166 VAL A CA 1
ATOM 1315 C C . VAL A 1 166 ? 11.001 -4.454 -42.524 1.00 60.97 166 VAL A C 1
ATOM 1317 O O . VAL A 1 166 ? 10.683 -4.184 -43.684 1.00 60.97 166 VAL A O 1
ATOM 1320 N N . ASP A 1 167 ? 12.259 -4.774 -42.210 1.00 59.03 167 ASP A N 1
ATOM 1321 C CA . ASP A 1 167 ? 13.351 -4.770 -43.198 1.00 59.03 167 ASP A CA 1
ATOM 1322 C C . ASP A 1 167 ? 13.286 -5.945 -44.199 1.00 59.03 167 ASP A C 1
ATOM 1324 O O . ASP A 1 167 ? 13.966 -5.919 -45.228 1.00 59.03 167 ASP A O 1
ATOM 1328 N N . LEU A 1 168 ? 12.464 -6.971 -43.940 1.00 58.34 168 LEU A N 1
ATOM 1329 C CA . LEU A 1 168 ? 12.306 -8.128 -44.831 1.00 58.34 168 LEU A CA 1
ATOM 1330 C C . LEU A 1 168 ? 11.164 -7.978 -45.848 1.00 58.34 168 LEU A C 1
ATOM 1332 O O . LEU A 1 168 ? 11.197 -8.657 -46.871 1.00 58.34 168 LEU A O 1
ATOM 1336 N N . GLU A 1 169 ? 10.209 -7.068 -45.637 1.00 57.66 169 GLU A N 1
ATOM 1337 C CA . GLU A 1 169 ? 9.078 -6.867 -46.563 1.00 57.66 169 GLU A CA 1
ATOM 1338 C C . GLU A 1 169 ? 9.311 -5.767 -47.618 1.00 57.66 169 GLU A C 1
ATOM 1340 O O . GLU A 1 169 ? 8.547 -5.652 -48.573 1.00 57.66 169 GLU A O 1
ATOM 1345 N N . THR A 1 170 ? 10.397 -4.990 -47.532 1.00 57.31 170 THR A N 1
ATOM 1346 C CA . THR A 1 170 ? 10.625 -3.836 -48.435 1.00 57.31 170 THR A CA 1
ATOM 1347 C C . THR A 1 170 ? 11.385 -4.190 -49.730 1.00 57.31 170 THR A C 1
ATOM 1349 O O . THR A 1 170 ? 11.830 -3.303 -50.454 1.00 57.31 170 THR A O 1
ATOM 1352 N N . ARG A 1 171 ? 11.571 -5.477 -50.067 1.00 57.41 171 ARG A N 1
ATOM 1353 C CA . ARG A 1 171 ? 12.481 -5.876 -51.163 1.00 57.41 171 ARG A CA 1
ATOM 1354 C C . ARG A 1 171 ? 11.859 -6.303 -52.498 1.00 57.41 171 ARG A C 1
ATOM 1356 O O . ARG A 1 171 ? 12.639 -6.520 -53.415 1.00 57.41 171 ARG A O 1
ATOM 1363 N N . ASP A 1 172 ? 10.530 -6.316 -52.645 1.00 57.84 172 ASP A N 1
ATOM 1364 C CA . ASP A 1 172 ? 9.864 -6.742 -53.900 1.00 57.84 172 ASP A CA 1
ATOM 1365 C C . ASP A 1 172 ? 8.770 -5.790 -54.437 1.00 57.84 172 ASP A C 1
ATOM 1367 O O . ASP A 1 172 ? 7.963 -6.175 -55.280 1.00 57.84 172 ASP A O 1
ATOM 1371 N N . SER A 1 173 ? 8.727 -4.523 -54.012 1.00 59.34 173 SER A N 1
ATOM 1372 C CA . SER A 1 173 ? 7.824 -3.534 -54.631 1.00 59.34 173 SER A CA 1
ATOM 1373 C C . SER A 1 173 ? 8.587 -2.604 -55.573 1.00 59.34 173 SER A C 1
ATOM 1375 O O . SER A 1 173 ? 9.213 -1.635 -55.144 1.00 59.34 173 SER A O 1
ATOM 1377 N N . GLU A 1 174 ? 8.541 -2.915 -56.871 1.00 63.25 174 GLU A N 1
ATOM 1378 C CA . GLU A 1 174 ? 8.996 -2.026 -57.942 1.00 63.25 174 GLU A CA 1
ATOM 1379 C C . GLU A 1 174 ? 8.240 -0.678 -57.916 1.00 63.25 174 GLU A C 1
ATOM 1381 O O . GLU A 1 174 ? 7.025 -0.645 -57.695 1.00 63.25 174 GLU A O 1
ATOM 1386 N N . PRO A 1 175 ? 8.920 0.454 -58.172 1.00 57.28 175 PRO A N 1
ATOM 1387 C CA . PRO A 1 175 ? 8.295 1.768 -58.139 1.00 57.28 175 PRO A CA 1
ATOM 1388 C C . PRO A 1 175 ? 7.522 2.049 -59.436 1.00 57.28 175 PRO A C 1
ATOM 1390 O O . PRO A 1 175 ? 8.101 2.383 -60.473 1.00 57.28 175 PRO A O 1
ATOM 1393 N N . ILE A 1 176 ? 6.189 2.002 -59.366 1.00 60.94 176 ILE A N 1
ATOM 1394 C CA . ILE A 1 176 ? 5.334 2.642 -60.372 1.00 60.94 176 ILE A CA 1
ATOM 1395 C C . ILE A 1 176 ? 5.510 4.154 -60.232 1.00 60.94 176 ILE A C 1
ATOM 1397 O O . ILE A 1 176 ? 5.089 4.789 -59.267 1.00 60.94 176 ILE A O 1
ATOM 1401 N N . THR A 1 177 ? 6.168 4.716 -61.238 1.00 58.31 177 THR A N 1
ATOM 1402 C CA . THR A 1 177 ? 6.300 6.151 -61.466 1.00 58.31 177 THR A CA 1
ATOM 1403 C C . THR A 1 177 ? 4.906 6.740 -61.656 1.00 58.31 177 THR A C 1
ATOM 1405 O O . THR A 1 177 ? 4.196 6.374 -62.591 1.00 58.31 177 THR A O 1
ATOM 1408 N N . SER A 1 178 ? 4.484 7.649 -60.783 1.00 57.62 178 SER A N 1
ATOM 1409 C CA . SER A 1 178 ? 3.287 8.460 -60.999 1.00 57.62 178 SER A CA 1
ATOM 1410 C C . SER A 1 178 ? 3.502 9.861 -60.447 1.00 57.62 178 SER A C 1
ATOM 1412 O O . SER A 1 178 ? 4.136 10.077 -59.419 1.00 57.62 178 SER A O 1
ATOM 1414 N N . GLN A 1 179 ? 3.065 10.802 -61.267 1.00 53.81 179 GLN A N 1
ATOM 1415 C CA . GLN A 1 179 ? 3.503 12.179 -61.364 1.00 53.81 179 GLN A CA 1
ATOM 1416 C C . GLN A 1 179 ? 2.983 13.070 -60.230 1.00 53.81 179 GLN A C 1
ATOM 1418 O O . GLN A 1 179 ? 1.831 12.979 -59.823 1.00 53.81 179 GLN A O 1
ATOM 1423 N N . SER A 1 180 ? 3.858 13.984 -59.803 1.00 55.47 180 SER A N 1
ATOM 1424 C CA . SER A 1 180 ? 3.614 15.420 -59.607 1.00 55.47 180 SER A CA 1
ATOM 1425 C C . SER A 1 180 ? 2.162 15.900 -59.740 1.00 55.47 180 SER A C 1
ATOM 1427 O O . SER A 1 180 ? 1.678 16.034 -60.863 1.00 55.47 180 SER A O 1
ATOM 1429 N N . VAL A 1 181 ? 1.580 16.384 -58.637 1.00 59.12 181 VAL A N 1
ATOM 1430 C CA . VAL A 1 181 ? 0.898 17.686 -58.653 1.00 59.12 181 VAL A CA 1
ATOM 1431 C C . VAL A 1 181 ? 1.208 18.441 -57.361 1.00 59.12 181 VAL A C 1
ATOM 1433 O O . VAL A 1 181 ? 1.174 17.908 -56.257 1.00 59.12 181 VAL A O 1
ATOM 1436 N N . HIS A 1 182 ? 1.592 19.683 -57.583 1.00 55.19 182 HIS A N 1
ATOM 1437 C CA . HIS A 1 182 ? 2.046 20.712 -56.673 1.00 55.19 182 HIS A CA 1
ATOM 1438 C C . HIS A 1 182 ? 0.820 21.444 -56.111 1.00 55.19 182 HIS A C 1
ATOM 1440 O O . HIS A 1 182 ? 0.075 22.009 -56.904 1.00 55.19 182 HIS A O 1
ATOM 1446 N N . GLU A 1 183 ? 0.618 21.502 -54.792 1.00 60.38 183 GLU A N 1
ATOM 1447 C CA . GLU A 1 183 ? -0.299 22.494 -54.211 1.00 60.38 183 GLU A CA 1
ATOM 1448 C C . GLU A 1 183 ? 0.194 22.965 -52.841 1.00 60.38 183 GLU A C 1
ATOM 1450 O O . GLU A 1 183 ? 0.094 22.282 -51.822 1.00 60.38 183 GLU A O 1
ATOM 1455 N N . SER A 1 184 ? 0.802 24.149 -52.869 1.00 60.97 184 SER A N 1
ATOM 1456 C CA . SER A 1 184 ? 1.195 24.938 -51.712 1.00 60.97 184 SER A CA 1
ATOM 1457 C C . SER A 1 184 ? -0.050 25.559 -51.083 1.00 60.97 184 SER A C 1
ATOM 1459 O O . SER A 1 184 ? -0.752 26.312 -51.755 1.00 60.97 184 SER A O 1
ATOM 1461 N N . LEU A 1 185 ? -0.279 25.331 -49.790 1.00 56.44 185 LEU A N 1
ATOM 1462 C CA . LEU A 1 185 ? -1.102 26.226 -48.981 1.00 56.44 185 LEU A CA 1
ATOM 1463 C C . LEU A 1 185 ? -0.330 26.660 -47.737 1.00 56.44 185 LEU A C 1
ATOM 1465 O O . LEU A 1 185 ? 0.014 25.863 -46.865 1.00 56.44 185 LEU A O 1
ATOM 1469 N N . GLU A 1 186 ? -0.051 27.957 -47.712 1.00 68.44 186 GLU A N 1
ATOM 1470 C CA . GLU A 1 186 ? 0.464 28.717 -46.584 1.00 68.44 186 GLU A CA 1
ATOM 1471 C C . GLU A 1 186 ? -0.589 28.746 -45.467 1.00 68.44 186 GLU A C 1
ATOM 1473 O O . GLU A 1 186 ? -1.762 29.032 -45.716 1.00 68.44 186 GLU A O 1
ATOM 1478 N N . VAL A 1 187 ? -0.174 28.474 -44.227 1.00 69.19 187 VAL A N 1
ATOM 1479 C CA . VAL A 1 187 ? -1.015 28.658 -43.034 1.00 69.19 187 VAL A CA 1
ATOM 1480 C C . VAL A 1 187 ? -0.450 29.830 -42.220 1.00 69.19 187 VAL A C 1
ATOM 1482 O O . VAL A 1 187 ? 0.752 29.831 -41.938 1.00 69.19 187 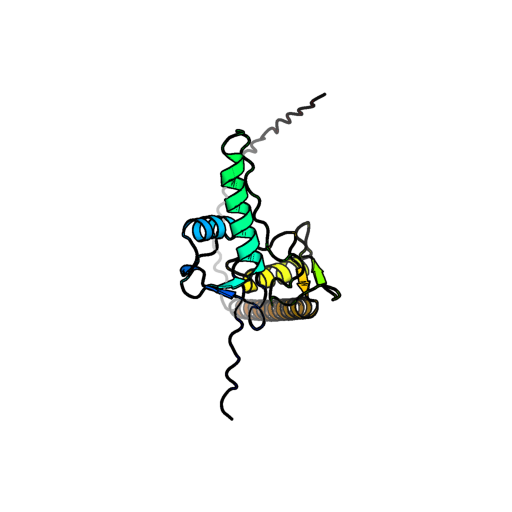VAL A O 1
ATOM 1485 N N . PRO A 1 188 ? -1.265 30.828 -41.828 1.00 62.88 188 PRO A N 1
ATOM 1486 C CA . PRO A 1 188 ? -0.799 31.974 -41.053 1.00 62.88 188 PRO A CA 1
ATOM 1487 C C . PRO A 1 188 ? -0.466 31.606 -39.602 1.00 62.88 188 PRO A C 1
ATOM 1489 O O . PRO A 1 188 ? -1.172 30.832 -38.958 1.00 62.88 188 PRO A O 1
ATOM 1492 N N . SER A 1 189 ? 0.593 32.225 -39.077 1.00 62.53 189 SER A N 1
ATOM 1493 C CA . SER A 1 189 ? 0.925 32.255 -37.651 1.00 62.53 189 SER A CA 1
ATOM 1494 C C . SER A 1 189 ? -0.063 33.127 -36.874 1.00 62.53 189 SER A C 1
ATOM 1496 O O . SER A 1 189 ? -0.135 34.331 -37.116 1.00 62.53 189 SER A O 1
ATOM 1498 N N . GLU A 1 190 ? -0.756 32.553 -35.891 1.00 63.00 190 GLU A N 1
ATOM 1499 C CA . GLU A 1 190 ? -1.415 33.325 -34.835 1.00 63.00 190 GLU A CA 1
ATOM 1500 C C . GLU A 1 190 ? -0.520 33.413 -33.595 1.00 63.00 190 GLU A C 1
ATOM 1502 O O . GLU A 1 190 ? -0.061 32.422 -33.026 1.00 63.00 190 GLU A O 1
ATOM 1507 N N . VAL A 1 191 ? -0.267 34.660 -33.210 1.00 61.81 191 VAL A N 1
ATOM 1508 C CA . VAL A 1 191 ? 0.477 35.097 -32.034 1.00 61.81 191 VAL A CA 1
ATOM 1509 C C . VAL A 1 191 ? -0.488 35.114 -30.850 1.00 61.81 191 VAL A C 1
ATOM 1511 O O . VAL A 1 191 ? -1.422 35.912 -30.836 1.00 61.81 191 VAL A O 1
ATOM 1514 N N . ILE A 1 192 ? -0.262 34.273 -29.838 1.00 66.81 192 ILE A N 1
ATOM 1515 C CA . ILE A 1 192 ? -0.998 34.343 -28.567 1.00 66.81 192 ILE A CA 1
ATOM 1516 C C . ILE A 1 192 ? -0.133 35.082 -27.543 1.00 66.81 192 ILE A C 1
ATOM 1518 O O . ILE A 1 192 ? 0.937 34.618 -27.152 1.00 66.81 192 ILE A O 1
ATOM 1522 N N . ALA A 1 193 ? -0.613 36.254 -27.130 1.00 57.97 193 ALA A N 1
ATOM 1523 C CA . ALA A 1 193 ? -0.025 37.089 -26.093 1.00 57.97 193 ALA A CA 1
ATOM 1524 C C . ALA A 1 193 ? -0.236 36.474 -24.698 1.00 57.97 193 ALA A C 1
ATOM 1526 O O . ALA A 1 193 ? -1.357 36.159 -24.302 1.00 57.97 193 ALA A O 1
ATOM 1527 N N . THR A 1 194 ? 0.845 36.343 -23.933 1.00 59.22 194 THR A N 1
ATOM 1528 C CA . THR A 1 194 ? 0.825 35.996 -22.508 1.00 59.22 194 THR A CA 1
ATOM 1529 C C . THR A 1 194 ? 0.653 37.259 -21.665 1.00 59.22 194 THR A C 1
ATOM 1531 O O . THR A 1 194 ? 1.535 38.118 -21.667 1.00 59.22 194 THR A O 1
ATOM 1534 N N . ALA A 1 195 ? -0.451 37.362 -20.923 1.00 61.09 195 ALA A N 1
ATOM 1535 C CA . ALA A 1 195 ? -0.614 38.337 -19.849 1.00 61.09 195 ALA A CA 1
ATOM 1536 C C . ALA A 1 195 ? -0.037 37.763 -18.544 1.00 61.09 195 ALA A C 1
ATOM 1538 O O . ALA A 1 195 ? -0.454 36.704 -18.076 1.00 61.09 195 ALA A O 1
ATOM 1539 N N . THR A 1 196 ? 0.951 38.454 -17.984 1.00 62.25 196 THR A N 1
ATOM 1540 C CA . THR A 1 196 ? 1.517 38.214 -16.653 1.00 62.25 196 THR A CA 1
ATOM 1541 C C . THR A 1 196 ? 0.853 39.152 -15.652 1.00 62.25 196 THR A C 1
ATOM 1543 O O . THR A 1 196 ? 1.114 40.352 -15.705 1.00 62.25 196 THR A O 1
ATOM 1546 N N . ASP A 1 197 ? 0.068 38.613 -14.720 1.00 59.44 197 ASP A N 1
ATOM 1547 C CA . ASP A 1 197 ? -0.375 39.345 -13.529 1.00 59.44 197 ASP A CA 1
ATOM 1548 C C . ASP A 1 197 ? 0.473 38.933 -12.321 1.00 59.44 197 ASP A C 1
ATOM 1550 O O . ASP A 1 197 ? 0.390 37.821 -11.796 1.00 59.44 197 ASP A O 1
ATOM 1554 N N . THR A 1 198 ? 1.322 39.859 -11.885 1.00 62.97 198 THR A N 1
ATOM 1555 C CA . THR A 1 198 ? 2.040 39.831 -10.610 1.00 62.97 198 THR A CA 1
ATOM 1556 C C . THR A 1 198 ? 1.158 40.419 -9.510 1.00 62.97 198 THR A C 1
ATOM 1558 O O . THR A 1 198 ? 0.879 41.615 -9.530 1.00 62.97 198 THR A O 1
ATOM 1561 N N . TYR A 1 199 ? 0.783 39.611 -8.514 1.00 60.50 199 TYR A N 1
ATOM 1562 C CA . TYR A 1 199 ? 0.223 40.090 -7.246 1.00 60.50 199 TYR A CA 1
ATOM 1563 C C . TYR A 1 199 ? 1.273 39.997 -6.132 1.00 60.50 199 TYR A C 1
ATOM 1565 O O . TYR A 1 199 ? 1.648 38.912 -5.692 1.00 60.50 199 TYR A O 1
ATOM 1573 N N . THR A 1 200 ? 1.727 41.158 -5.668 1.00 65.00 200 THR A N 1
ATOM 1574 C CA . THR A 1 200 ? 2.473 41.369 -4.420 1.00 65.00 200 THR A CA 1
ATOM 1575 C C . THR A 1 200 ? 1.500 41.743 -3.302 1.00 65.00 200 THR A C 1
ATOM 1577 O O . THR A 1 200 ? 0.749 42.704 -3.458 1.00 65.00 200 THR A O 1
ATOM 1580 N N . TRP A 1 201 ? 1.545 41.036 -2.170 1.00 67.06 201 TRP A N 1
ATOM 1581 C CA . TRP A 1 201 ? 0.916 41.461 -0.915 1.00 67.06 201 TRP A CA 1
ATOM 1582 C C . TRP A 1 201 ? 2.008 41.902 0.064 1.00 67.06 201 TRP A C 1
ATOM 1584 O O . TRP A 1 201 ? 2.942 41.143 0.328 1.00 67.06 201 TRP A O 1
ATOM 1594 N N . THR A 1 202 ? 1.896 43.144 0.533 1.00 75.88 202 THR A N 1
ATOM 1595 C CA . THR A 1 202 ? 2.607 43.712 1.692 1.00 75.88 202 THR A CA 1
ATOM 1596 C C . THR A 1 202 ? 1.906 43.357 2.989 1.00 75.88 202 THR A C 1
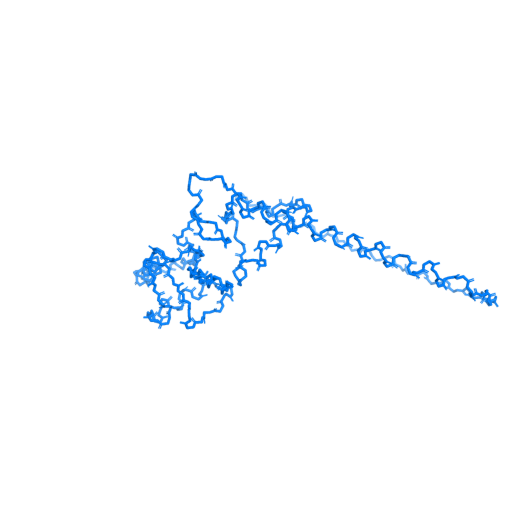ATOM 1598 O O . THR A 1 202 ? 0.653 43.391 2.970 1.00 75.88 202 THR A O 1
#

Sequence (202 aa):
MPPSVKSRRILCINCNVCLNTFRRYLVHELNTRVISLLSEWISPVIITEEDYICERCNELLMSSINQQLTTSCDGAQASGSSQPGRRQVCSICGRSTLNRQSHSIVFDNPSEEQRQINALIQTKIAPRQISLSDRICHSCWMKCKRDAMRIEQVDEARRVSTTREVDLETRDSEPITSQSVHESLEVPSEVIATATDTYTWT